Protein AF-0000000066745580 (afdb_homodimer)

pLDDT: mean 72.62, std 20.12, range [21.34, 96.5]

Sequence (222 aa):
MVVVGGQEPGGVRAPRARLFIASTRSSVSTTSFIEGQLRGSPARQPSVKRKKQKLSEIHSDVEEAESLLREYKSDLNNVKSELKRISAPNARQATREELLESGMADTLAVSMVVVGGQEPGGVRAPRARLFIASTRSSVSTTSFIEGQLRGSPARQPSVKRKKQKLSEIHSDVEEAESLLREYKSDLNNVKSELKRISAPNARQATREELLESGMADTLAVS

Secondary structure (DSSP, 8-state):
--------THHHHHHH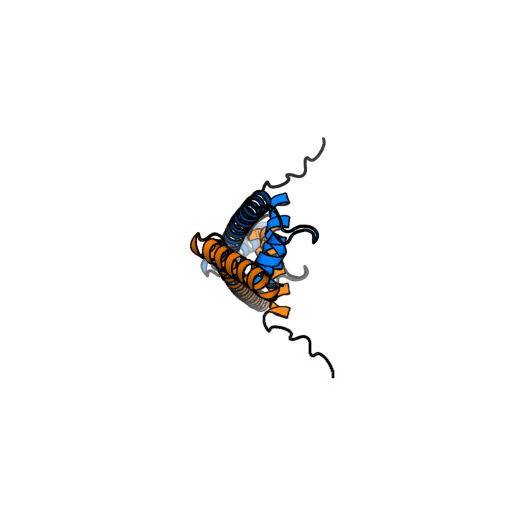HHHHHHHHHHSS-HHHHHHHHHH-SSSS---HHHHHHHHHHHHHHHHHHHHHHHHHHHHHHHHHHHHHHHHSHHHHHHHHHHHHHHHHHHHHHH-/--------THHHHHHHHHHHHHHHHHSS-HHHHHHHHHH-SSSS---HHHHHHHHHHHHHHHHHHHHHHHHHHHHHHHHHHHHHHHHSHHHHHHHHHHHHHHHHHHHHH--

Radius of gyration: 26.78 Å; Cα contacts (8 Å, |Δi|>4): 122; chains: 2; bounding box: 55×104×51 Å

Solvent-accessible surface area (backbone atoms only — not comparable to full-atom values): 12545 Å² total; per-residue (Å²): 133,81,81,75,75,76,70,51,85,63,49,68,56,40,54,55,23,47,49,50,56,53,48,62,68,72,34,96,36,62,67,58,44,52,49,56,62,62,52,58,72,79,81,63,82,69,51,73,68,52,49,54,52,43,51,50,50,52,50,51,46,51,52,45,29,51,53,50,52,50,49,52,50,52,52,52,51,48,45,51,52,50,51,52,51,64,67,29,70,63,44,48,46,49,52,48,47,46,49,53,47,53,52,48,48,53,53,55,65,75,97,134,79,80,75,75,76,68,49,86,65,49,68,55,40,53,56,22,48,49,49,55,53,49,63,68,70,33,97,36,59,67,58,43,53,50,56,63,62,52,59,72,80,78,63,82,68,52,73,68,50,48,55,51,43,51,50,49,51,51,51,46,49,52,46,31,50,52,49,51,52,49,52,49,52,51,52,51,49,45,52,53,50,53,51,50,62,66,29,70,63,45,48,46,49,52,48,47,46,46,52,48,50,52,47,47,53,59,58,63,78,105

InterPro domains:
  IPR010989 SNARE [SSF47661] (44-86)

Structure (mmCIF, N/CA/C/O backbone):
data_AF-0000000066745580-model_v1
#
loop_
_entity.id
_entity.type
_entity.pdbx_description
1 polymer 'Uncharacterized protein'
#
loop_
_atom_site.group_PDB
_atom_site.id
_atom_site.type_symbol
_atom_site.label_atom_id
_atom_site.label_alt_id
_atom_site.label_comp_id
_atom_site.label_asym_id
_atom_site.label_entity_id
_atom_site.label_seq_id
_atom_site.pdbx_PDB_ins_code
_atom_site.Cartn_x
_atom_site.Cartn_y
_atom_site.Cartn_z
_atom_site.occupancy
_atom_site.B_iso_or_equiv
_atom_site.auth_seq_id
_atom_site.auth_comp_id
_atom_site.auth_asym_id
_atom_site.auth_atom_id
_atom_site.pdbx_PDB_model_num
ATOM 1 N N . MET A 1 1 ? 24.75 23.859 -17.141 1 22.12 1 MET A N 1
ATOM 2 C CA . MET A 1 1 ? 24.672 23.172 -15.852 1 22.12 1 MET A CA 1
ATOM 3 C C . MET A 1 1 ? 23.516 22.188 -15.836 1 22.12 1 MET A C 1
ATOM 5 O O . MET A 1 1 ? 22.359 22.562 -16.078 1 22.12 1 MET A O 1
ATOM 9 N N . VAL A 1 2 ? 23.594 20.984 -16.234 1 25.53 2 VAL A N 1
ATOM 10 C CA . VAL A 1 2 ? 22.562 20.016 -16.609 1 25.53 2 VAL A CA 1
ATOM 11 C C . VAL A 1 2 ? 21.828 19.547 -15.352 1 25.53 2 VAL A C 1
ATOM 13 O O . VAL A 1 2 ? 22.453 19.094 -14.391 1 25.53 2 VAL A O 1
ATOM 16 N N . VAL A 1 3 ? 20.781 20.062 -14.859 1 29.25 3 VAL A N 1
ATOM 17 C CA . VAL A 1 3 ? 19.984 19.766 -13.68 1 29.25 3 VAL A CA 1
ATOM 18 C C . VAL A 1 3 ? 19.641 18.281 -13.641 1 29.25 3 VAL A C 1
ATOM 20 O O . VAL A 1 3 ? 18.984 17.766 -14.547 1 29.25 3 VAL A O 1
ATOM 23 N N . VAL A 1 4 ? 20.484 17.328 -13.336 1 28.97 4 VAL A N 1
ATOM 24 C CA . VAL A 1 4 ? 20.391 15.883 -13.227 1 28.97 4 VAL A CA 1
ATOM 25 C C . VAL A 1 4 ? 19.203 15.508 -12.344 1 28.97 4 VAL A C 1
ATOM 27 O O . VAL A 1 4 ? 19.172 15.82 -11.148 1 28.97 4 VAL A O 1
ATOM 30 N N . GLY A 1 5 ? 18 15.547 -12.727 1 31.5 5 GLY A N 1
ATOM 31 C CA . GLY A 1 5 ? 16.703 15.312 -12.094 1 31.5 5 GLY A CA 1
ATOM 32 C C . GLY A 1 5 ? 16.656 14.031 -11.281 1 31.5 5 GLY A C 1
ATOM 33 O O . GLY A 1 5 ? 17.094 12.977 -11.75 1 31.5 5 GLY A O 1
ATOM 34 N N . GLY A 1 6 ? 17.156 13.945 -10.055 1 30.78 6 GLY A N 1
ATOM 35 C CA . GLY A 1 6 ? 17.422 12.859 -9.133 1 30.78 6 GLY A CA 1
ATOM 36 C C . GLY A 1 6 ? 16.375 11.766 -9.18 1 30.78 6 GLY A C 1
ATOM 37 O O . GLY A 1 6 ? 15.195 12.023 -8.969 1 30.78 6 GLY A O 1
ATOM 38 N N . GLN A 1 7 ? 16.562 10.938 -10.078 1 32.59 7 GLN A N 1
ATOM 39 C CA . GLN A 1 7 ? 15.781 9.711 -10.18 1 32.59 7 GLN A CA 1
ATOM 40 C C . GLN A 1 7 ? 15.695 8.992 -8.836 1 32.59 7 GLN A C 1
ATOM 42 O O . GLN A 1 7 ? 16.719 8.531 -8.305 1 32.59 7 GLN A O 1
ATOM 47 N N . GLU A 1 8 ? 15.141 9.469 -7.875 1 38.28 8 GLU A N 1
ATOM 48 C CA . GLU A 1 8 ? 15.07 8.766 -6.594 1 38.28 8 GLU A CA 1
ATOM 49 C C . GLU A 1 8 ? 15.039 7.254 -6.789 1 38.28 8 GLU A C 1
ATOM 51 O O . GLU A 1 8 ? 14.383 6.758 -7.707 1 38.28 8 GLU A O 1
ATOM 56 N N . PRO A 1 9 ? 16.047 6.586 -6.441 1 41.62 9 PRO A N 1
ATOM 57 C CA . PRO A 1 9 ? 16.172 5.141 -6.652 1 41.62 9 PRO A CA 1
ATOM 58 C C . PRO A 1 9 ? 14.812 4.438 -6.676 1 41.62 9 PRO A C 1
ATOM 60 O O . PRO A 1 9 ? 14.664 3.393 -7.316 1 41.62 9 PRO A O 1
ATOM 63 N N . GLY A 1 10 ? 13.766 4.832 -5.941 1 42.59 10 GLY A N 1
ATOM 64 C CA . GLY A 1 10 ? 12.352 4.535 -5.844 1 42.59 10 GLY A CA 1
ATOM 65 C C . GLY A 1 10 ? 11.586 4.84 -7.117 1 42.59 10 GLY A C 1
ATOM 66 O O . GLY A 1 10 ? 10.359 4.695 -7.164 1 42.59 10 GLY A O 1
ATOM 67 N N . GLY A 1 11 ? 12.117 5.402 -7.941 1 44.47 11 GLY A N 1
ATOM 68 C CA . GLY A 1 11 ? 11.445 5.977 -9.094 1 44.47 11 GLY A CA 1
ATOM 69 C C . GLY A 1 11 ? 10.953 4.934 -10.078 1 44.47 11 GLY A C 1
ATOM 70 O O . GLY A 1 11 ? 9.797 4.961 -10.5 1 44.47 11 GLY A O 1
ATOM 71 N N . VAL A 1 12 ? 11.93 4.277 -10.562 1 46.25 12 VAL A N 1
ATOM 72 C CA . VAL A 1 12 ? 11.555 3.299 -11.578 1 46.25 12 VAL A CA 1
ATOM 73 C C . VAL A 1 12 ? 10.836 2.119 -10.93 1 46.25 12 VAL A C 1
ATOM 75 O O . VAL A 1 12 ? 9.93 1.535 -11.523 1 46.25 12 VAL A O 1
ATOM 78 N N . ARG A 1 13 ? 11.383 1.705 -9.836 1 57.56 13 ARG A N 1
ATOM 79 C CA . ARG A 1 13 ? 10.828 0.557 -9.117 1 57.56 13 ARG A CA 1
ATOM 80 C C . ARG A 1 13 ? 9.422 0.854 -8.609 1 57.56 13 ARG A C 1
ATOM 82 O O . ARG A 1 13 ? 8.57 -0.038 -8.57 1 57.56 13 ARG A O 1
ATOM 89 N N . ALA A 1 14 ? 9.164 2.191 -8.586 1 66.81 14 ALA A N 1
ATOM 90 C CA . ALA A 1 14 ? 7.898 2.611 -7.996 1 66.81 14 ALA A CA 1
ATOM 91 C C . ALA A 1 14 ? 6.746 2.422 -8.977 1 66.81 14 ALA A C 1
ATOM 93 O O . ALA A 1 14 ? 5.699 1.878 -8.625 1 66.81 14 ALA A O 1
ATOM 94 N N . PRO A 1 15 ? 7.188 2.527 -10.258 1 76.38 15 PRO A N 1
ATOM 95 C CA . PRO A 1 15 ? 6.039 2.357 -11.148 1 76.38 15 PRO A CA 1
ATOM 96 C C . PRO A 1 15 ? 5.652 0.892 -11.336 1 76.38 15 PRO A C 1
ATOM 98 O O . PRO A 1 15 ? 4.461 0.568 -11.398 1 76.38 15 PRO A O 1
ATOM 101 N N . ARG A 1 16 ? 6.754 0.007 -11.352 1 88.06 16 ARG A N 1
ATOM 102 C CA . ARG A 1 16 ? 6.438 -1.406 -11.531 1 88.06 16 ARG A CA 1
ATOM 103 C C . ARG A 1 16 ? 5.742 -1.976 -10.305 1 88.06 16 ARG A C 1
ATOM 105 O O . ARG A 1 16 ? 4.785 -2.744 -10.422 1 88.06 16 ARG A O 1
ATOM 112 N N . ALA A 1 17 ? 6.254 -1.635 -9.195 1 92.25 17 ALA A N 1
ATOM 113 C CA . ALA A 1 17 ? 5.652 -2.105 -7.945 1 92.25 17 ALA A CA 1
ATOM 114 C C . ALA A 1 17 ? 4.223 -1.596 -7.797 1 92.25 17 ALA A C 1
ATOM 116 O O . ALA A 1 17 ? 3.336 -2.336 -7.363 1 92.25 17 ALA A O 1
ATOM 117 N N . ARG A 1 18 ? 4.117 -0.383 -8.211 1 89.88 18 ARG A N 1
ATOM 118 C CA . ARG A 1 18 ? 2.777 0.188 -8.148 1 89.88 18 ARG A CA 1
ATOM 119 C C . ARG A 1 18 ? 1.816 -0.566 -9.062 1 89.88 18 ARG A C 1
ATOM 121 O O . ARG A 1 18 ? 0.679 -0.848 -8.68 1 89.88 18 ARG A O 1
ATOM 128 N N . LEU A 1 19 ? 2.223 -0.782 -10.188 1 88.69 19 LEU A N 1
ATOM 129 C CA . LEU A 1 19 ? 1.403 -1.504 -11.156 1 88.69 19 LEU A CA 1
ATOM 130 C C . LEU A 1 19 ? 1.101 -2.916 -10.664 1 88.69 19 LEU A C 1
ATOM 132 O O . LEU A 1 19 ? -0.008 -3.42 -10.859 1 88.69 19 LEU A O 1
ATOM 136 N N . PHE A 1 20 ? 2.043 -3.514 -10.07 1 91.5 20 PHE A N 1
ATOM 137 C CA . PHE A 1 20 ? 1.86 -4.863 -9.547 1 91.5 20 PHE A CA 1
ATOM 138 C C . PHE A 1 20 ? 0.779 -4.883 -8.469 1 91.5 20 PHE A C 1
ATOM 140 O O . PHE A 1 20 ? -0.128 -5.715 -8.508 1 91.5 20 PHE A O 1
ATOM 147 N N . ILE A 1 21 ? 0.845 -3.955 -7.613 1 92.12 21 ILE A N 1
ATOM 148 C CA . ILE A 1 21 ? -0.126 -3.84 -6.531 1 92.12 21 ILE A CA 1
ATOM 149 C C . ILE A 1 21 ? -1.522 -3.627 -7.113 1 92.12 21 ILE A C 1
ATOM 151 O O . ILE A 1 21 ? -2.477 -4.297 -6.707 1 92.12 21 ILE A O 1
ATOM 155 N N . ALA A 1 22 ? -1.575 -2.742 -8.031 1 86.75 22 ALA A N 1
ATOM 156 C CA . ALA A 1 22 ? -2.863 -2.455 -8.656 1 86.75 22 ALA A CA 1
ATOM 157 C C . ALA A 1 22 ? -3.412 -3.684 -9.375 1 86.75 22 ALA A C 1
ATOM 159 O O . ALA A 1 22 ? -4.621 -3.93 -9.359 1 86.75 22 ALA A O 1
ATOM 160 N N . SER A 1 23 ? -2.557 -4.457 -9.969 1 86.44 23 SER A N 1
ATOM 161 C CA . SER A 1 23 ? -2.969 -5.617 -10.758 1 86.44 23 SER A CA 1
ATOM 162 C C . SER A 1 23 ? -3.51 -6.727 -9.859 1 86.44 23 SER A C 1
ATOM 164 O O . SER A 1 23 ? -4.402 -7.477 -10.258 1 86.44 23 SER A O 1
ATOM 166 N N . THR A 1 24 ? -2.916 -6.875 -8.68 1 86.69 24 THR A N 1
ATOM 167 C CA . THR A 1 24 ? -3.408 -7.895 -7.758 1 86.69 24 THR A CA 1
ATOM 168 C C . THR A 1 24 ? -4.863 -7.629 -7.387 1 86.69 24 THR A C 1
ATOM 170 O O . THR A 1 24 ? -5.641 -8.57 -7.184 1 86.69 24 THR A O 1
ATOM 173 N N . ARG A 1 25 ? -5.207 -6.367 -7.359 1 81.06 25 ARG A N 1
ATOM 174 C CA . ARG A 1 25 ? -6.559 -5.988 -6.949 1 81.06 25 ARG A CA 1
ATOM 175 C C . ARG A 1 25 ? -7.535 -6.098 -8.109 1 81.06 25 ARG A C 1
ATOM 177 O O . ARG A 1 25 ? -8.734 -6.301 -7.906 1 81.06 25 ARG A O 1
ATOM 184 N N . SER A 1 26 ? -7.062 -5.902 -9.289 1 79 26 SER A N 1
ATOM 185 C CA . SER A 1 26 ? -7.922 -5.895 -10.469 1 79 26 SER A CA 1
ATOM 186 C C . SER A 1 26 ? -8.219 -7.312 -10.953 1 79 26 SER A C 1
ATOM 188 O O . SER A 1 26 ? -9.062 -7.512 -11.82 1 79 26 SER A O 1
ATOM 190 N N . SER A 1 27 ? -7.605 -8.234 -10.406 1 78.94 27 SER A N 1
ATOM 191 C CA . SER A 1 27 ? -7.785 -9.609 -10.859 1 78.94 27 SER A CA 1
ATOM 192 C C . SER A 1 27 ? -8.977 -10.266 -10.18 1 78.94 27 SER A C 1
ATOM 194 O O . SER A 1 27 ? -9.359 -9.875 -9.07 1 78.94 27 SER A O 1
ATOM 196 N N . VAL A 1 28 ? -9.602 -11.172 -10.922 1 76.88 28 VAL A N 1
ATOM 197 C CA . VAL A 1 28 ? -10.789 -11.859 -10.43 1 76.88 28 VAL A CA 1
ATOM 198 C C . VAL A 1 28 ? -10.445 -12.656 -9.172 1 76.88 28 VAL A C 1
ATOM 200 O O . VAL A 1 28 ? -11.219 -12.688 -8.211 1 76.88 28 VAL A O 1
ATOM 203 N N . SER A 1 29 ? -9.266 -13.266 -9.234 1 83.31 29 SER A N 1
ATOM 204 C CA . SER A 1 29 ? -8.758 -14.008 -8.086 1 83.31 29 SER A CA 1
ATOM 205 C C . SER A 1 29 ? -7.23 -14.023 -8.078 1 83.31 29 SER A C 1
ATOM 207 O O . SER A 1 29 ? -6.594 -13.727 -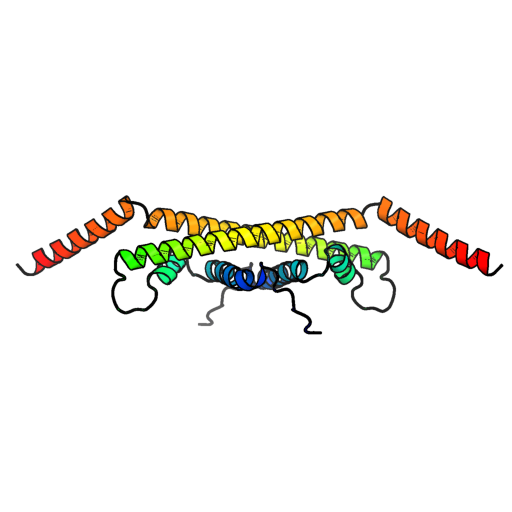9.086 1 83.31 29 SER A O 1
ATOM 209 N N . THR A 1 30 ? -6.738 -14.305 -6.926 1 85.88 30 THR A N 1
ATOM 210 C CA . THR A 1 30 ? -5.289 -14.391 -6.766 1 85.88 30 THR A CA 1
ATOM 211 C C . THR A 1 30 ? -4.719 -15.5 -7.645 1 85.88 30 THR A C 1
ATOM 213 O O . THR A 1 30 ? -3.654 -15.344 -8.242 1 85.88 30 THR A O 1
ATOM 216 N N . THR A 1 31 ? -5.469 -16.578 -7.637 1 81.81 31 THR A N 1
ATOM 217 C CA . THR A 1 31 ? -5.039 -17.703 -8.453 1 81.81 31 THR A CA 1
ATOM 218 C C . THR A 1 31 ? -4.988 -17.312 -9.93 1 81.81 31 THR A C 1
ATOM 220 O O . THR A 1 31 ? -4.008 -17.594 -10.617 1 81.81 31 THR A O 1
ATOM 223 N N . SER A 1 32 ? -6.07 -16.672 -10.43 1 81.31 32 SER A N 1
ATOM 224 C CA . SER A 1 32 ? -6.113 -16.219 -11.812 1 81.31 32 SER A CA 1
ATOM 225 C C . SER A 1 32 ? -4.996 -15.219 -12.102 1 81.31 32 SER A C 1
ATOM 227 O O . SER A 1 32 ? -4.438 -15.203 -13.195 1 81.31 32 SER A O 1
ATOM 229 N N . PHE A 1 33 ? -4.668 -14.438 -11.164 1 85.25 33 PHE A N 1
ATOM 230 C CA . PHE A 1 33 ? -3.609 -13.438 -11.297 1 85.25 33 PHE A CA 1
ATOM 231 C C . PHE A 1 33 ? -2.26 -14.117 -11.508 1 85.25 33 PHE A C 1
ATOM 233 O O . PHE A 1 33 ? -1.533 -13.773 -12.445 1 85.25 33 PHE A O 1
ATOM 240 N N . ILE A 1 34 ? -1.966 -15.172 -10.695 1 86.25 34 ILE A N 1
ATOM 241 C CA . ILE A 1 34 ? -0.669 -15.836 -10.766 1 86.25 34 ILE A CA 1
ATOM 242 C C . ILE A 1 34 ? -0.575 -16.641 -12.055 1 86.25 34 ILE A C 1
ATOM 244 O O . ILE A 1 34 ? 0.464 -16.656 -12.719 1 86.25 34 ILE A O 1
ATOM 248 N N . GLU A 1 35 ? -1.68 -17.297 -12.398 1 81.44 35 GLU A N 1
ATOM 249 C CA . GLU A 1 35 ? -1.708 -18.062 -13.641 1 81.44 35 GLU A CA 1
ATOM 250 C C . GLU A 1 35 ? -1.468 -17.172 -14.852 1 81.44 35 GLU A C 1
ATOM 252 O O . GLU A 1 35 ? -0.791 -17.578 -15.805 1 81.44 35 GLU A O 1
ATOM 257 N N . GLY A 1 36 ? -2.105 -15.953 -14.789 1 81.81 36 GLY A N 1
ATOM 258 C CA . GLY A 1 36 ? -1.887 -14.984 -15.852 1 81.81 36 GLY A CA 1
ATOM 259 C C . GLY A 1 36 ? -0.441 -14.547 -15.969 1 81.81 36 GLY A C 1
ATOM 260 O O . GLY A 1 36 ? 0.063 -14.336 -17.078 1 81.81 36 GLY A O 1
ATOM 261 N N . GLN A 1 37 ? 0.171 -14.438 -14.812 1 82.06 37 GLN A N 1
ATOM 262 C CA . GLN A 1 37 ? 1.574 -14.039 -14.805 1 82.06 37 GLN A CA 1
ATOM 263 C C . GLN A 1 37 ? 2.469 -15.148 -15.344 1 82.06 37 GLN A C 1
ATOM 265 O O . GLN A 1 37 ? 3.471 -14.875 -16.016 1 82.06 37 GLN A O 1
ATOM 270 N N . LEU A 1 38 ? 2.062 -16.422 -15.078 1 80.19 38 LEU A N 1
ATOM 271 C CA . LEU A 1 38 ? 2.867 -17.578 -15.461 1 80.19 38 LEU A CA 1
ATOM 272 C C . LEU A 1 38 ? 2.682 -17.906 -16.938 1 80.19 38 LEU A C 1
ATOM 274 O O . LEU A 1 38 ? 3.602 -18.391 -17.594 1 80.19 38 LEU A O 1
ATOM 278 N N . ARG A 1 39 ? 1.414 -17.953 -17.406 1 72.25 39 ARG A N 1
ATOM 279 C CA . ARG A 1 39 ? 1.116 -18.359 -18.781 1 72.25 39 ARG A CA 1
ATOM 280 C C . ARG A 1 39 ? 1.768 -17.406 -19.781 1 72.25 39 ARG A C 1
ATOM 282 O O . ARG A 1 39 ? 2.098 -17.812 -20.906 1 72.25 39 ARG A O 1
ATOM 289 N N . GLY A 1 40 ? 2.365 -16.422 -19.188 1 55.5 40 GLY A N 1
ATOM 290 C CA . GLY A 1 40 ? 2.957 -15.5 -20.156 1 55.5 40 GLY A CA 1
ATOM 291 C C . GLY A 1 40 ? 2.293 -15.562 -21.516 1 55.5 40 GLY A C 1
ATOM 292 O O . GLY A 1 40 ? 1.075 -15.727 -21.609 1 55.5 40 GLY A O 1
ATOM 293 N N . SER A 1 41 ? 2.943 -15.516 -22.766 1 51.34 41 SER A N 1
ATOM 294 C CA . SER A 1 41 ? 2.512 -15.633 -24.156 1 51.34 41 SER A CA 1
ATOM 295 C C . SER A 1 41 ? 2.041 -17.047 -24.469 1 51.34 41 SER A C 1
ATOM 297 O O . SER A 1 41 ? 2.539 -18.016 -23.891 1 51.34 41 SER A O 1
ATOM 299 N N . PRO A 1 42 ? 0.874 -17.266 -25.141 1 49.56 42 PRO A N 1
ATOM 300 C CA . PRO A 1 42 ? 0.078 -18.453 -25.469 1 49.56 42 PRO A CA 1
ATOM 301 C C . PRO A 1 42 ? 0.94 -19.656 -25.812 1 49.56 42 PRO A C 1
ATOM 303 O O . PRO A 1 42 ? 0.416 -20.766 -26 1 49.56 42 PRO A O 1
ATOM 306 N N . ALA A 1 43 ? 1.945 -19.484 -26.594 1 53 43 ALA A N 1
ATOM 307 C CA . ALA A 1 43 ? 2.055 -20.625 -27.484 1 53 43 ALA A CA 1
ATOM 308 C C . ALA A 1 43 ? 2.25 -21.922 -26.703 1 53 43 ALA A C 1
ATOM 310 O O . ALA A 1 43 ? 1.62 -22.938 -27 1 53 43 ALA A O 1
ATOM 311 N N . ARG A 1 44 ? 3.459 -22.219 -26.328 1 52.72 44 ARG A N 1
ATOM 312 C CA . ARG A 1 44 ? 3.918 -23.531 -25.891 1 52.72 44 ARG A CA 1
ATOM 313 C C . ARG A 1 44 ? 4.078 -23.578 -24.375 1 52.72 44 ARG A C 1
ATOM 315 O O . ARG A 1 44 ? 4.34 -22.547 -23.734 1 52.72 44 ARG A O 1
ATOM 322 N N . GLN A 1 45 ? 3.357 -24.547 -23.75 1 55.75 45 GLN A N 1
ATOM 323 C CA . GLN A 1 45 ? 3.576 -24.828 -22.328 1 55.75 45 GLN A CA 1
ATOM 324 C C . GLN A 1 45 ? 4.992 -24.453 -21.906 1 55.75 45 GLN A C 1
ATOM 326 O O . GLN A 1 45 ? 5.965 -24.859 -22.547 1 55.75 45 GLN A O 1
ATOM 331 N N . PRO A 1 46 ? 5.102 -23.391 -21.109 1 58.88 46 PRO A N 1
ATOM 332 C CA . PRO A 1 46 ? 6.457 -22.984 -20.734 1 58.88 46 PRO A CA 1
ATOM 333 C C . PRO A 1 46 ? 7.305 -24.141 -20.219 1 58.88 46 PRO A C 1
ATOM 335 O O . PRO A 1 46 ? 6.777 -25.062 -19.578 1 58.88 46 PRO A O 1
ATOM 338 N N . SER A 1 47 ? 8.43 -24.391 -20.797 1 67.12 47 SER A N 1
ATOM 339 C CA . SER A 1 47 ? 9.406 -25.328 -20.25 1 67.12 47 SER A CA 1
ATOM 340 C C . SER A 1 47 ? 9.562 -25.141 -18.734 1 67.12 47 SER A C 1
ATOM 342 O O . SER A 1 47 ? 9.141 -24.125 -18.188 1 67.12 47 SER A O 1
ATOM 344 N N . VAL A 1 48 ? 9.836 -26.188 -17.984 1 70.94 48 VAL A N 1
ATOM 345 C CA . VAL A 1 48 ? 10.102 -26.188 -16.547 1 70.94 48 VAL A CA 1
ATOM 346 C C . VAL A 1 48 ? 11 -25 -16.188 1 70.94 48 VAL A C 1
ATOM 348 O O . VAL A 1 48 ? 10.789 -24.344 -15.164 1 70.94 48 VAL A O 1
ATOM 351 N N . LYS A 1 49 ? 11.953 -24.766 -17.047 1 76.56 49 LYS A N 1
ATOM 352 C CA . LYS A 1 49 ? 12.906 -23.688 -16.812 1 76.56 49 LYS A CA 1
ATOM 353 C C . LYS A 1 49 ? 12.211 -22.328 -16.859 1 76.56 49 LYS A C 1
ATOM 355 O O . LYS A 1 49 ? 12.469 -21.453 -16.031 1 76.56 49 LYS A O 1
ATOM 360 N N . ARG A 1 50 ? 11.367 -22.219 -17.781 1 79.38 50 ARG A N 1
ATOM 361 C CA . ARG A 1 50 ? 10.68 -20.938 -17.938 1 79.38 50 ARG A CA 1
ATOM 362 C C . ARG A 1 50 ? 9.711 -20.703 -16.781 1 79.38 50 ARG A C 1
ATOM 364 O O . ARG A 1 50 ? 9.5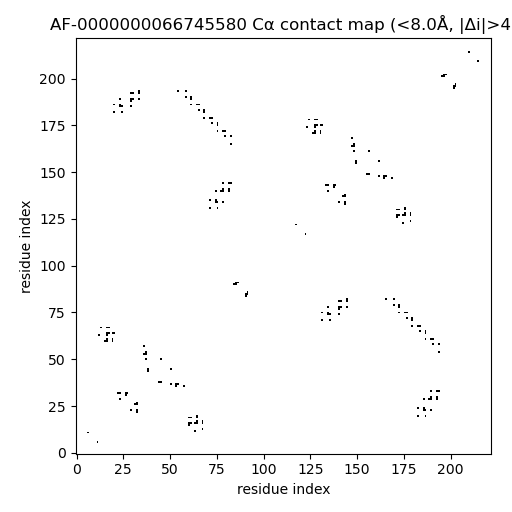7 -19.562 -16.312 1 79.38 50 ARG A O 1
ATOM 371 N N . LYS A 1 51 ? 9.094 -21.75 -16.297 1 79.31 51 LYS A N 1
ATOM 372 C CA . LYS A 1 51 ? 8.188 -21.625 -15.156 1 79.31 51 LYS A CA 1
ATOM 373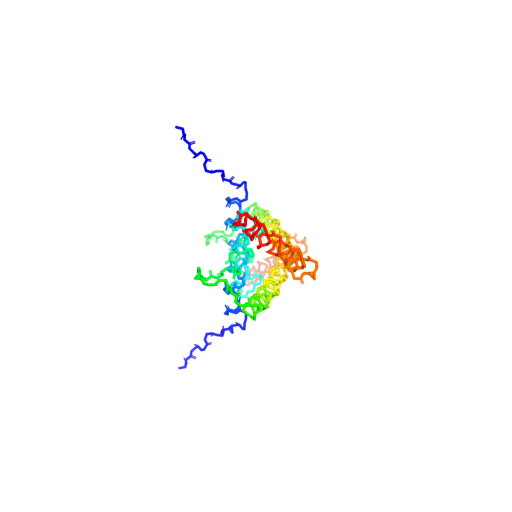 C C . LYS A 1 51 ? 8.93 -21.156 -13.906 1 79.31 51 LYS A C 1
ATOM 375 O O . LYS A 1 51 ? 8.445 -20.297 -13.172 1 79.31 51 LYS A O 1
ATOM 380 N N . LYS A 1 52 ? 10.055 -21.734 -13.727 1 83.12 52 LYS A N 1
ATOM 381 C CA . LYS A 1 52 ? 10.859 -21.375 -12.562 1 83.12 52 LYS A CA 1
ATOM 382 C C . LYS A 1 52 ? 11.297 -19.922 -12.617 1 83.12 52 LYS A C 1
ATOM 384 O O . LYS A 1 52 ? 11.328 -19.234 -11.594 1 83.12 52 LYS A O 1
ATOM 389 N N . GLN A 1 53 ? 11.648 -19.422 -13.789 1 85.31 53 GLN A N 1
ATOM 390 C CA . GLN A 1 53 ? 12.07 -18.031 -13.969 1 85.31 53 GLN A CA 1
ATOM 391 C C . GLN A 1 53 ? 10.922 -17.078 -13.672 1 85.31 53 GLN A C 1
ATOM 393 O O . GLN A 1 53 ? 11.109 -16.047 -13.016 1 85.31 53 GLN A O 1
ATOM 398 N N . LYS A 1 54 ? 9.789 -17.484 -14.148 1 87.69 54 LYS A N 1
ATOM 399 C CA . LYS A 1 54 ? 8.625 -16.625 -13.953 1 87.69 54 LYS A CA 1
ATOM 400 C C . LYS A 1 54 ? 8.227 -16.562 -12.484 1 87.69 54 LYS A C 1
ATOM 402 O O . LYS A 1 54 ? 7.832 -15.508 -11.984 1 87.69 54 LYS A O 1
ATOM 407 N N . LEU A 1 55 ? 8.367 -17.609 -11.836 1 87.94 55 LEU A N 1
ATOM 408 C CA . LEU A 1 55 ? 8.07 -17.656 -10.406 1 87.94 55 LEU A CA 1
ATOM 409 C C . LEU A 1 55 ? 9.016 -16.75 -9.625 1 87.94 55 LEU A C 1
ATOM 411 O O . LEU A 1 55 ? 8.586 -16.047 -8.695 1 87.94 55 LEU A O 1
ATOM 415 N N . SER A 1 56 ? 10.211 -16.75 -10.078 1 89.19 56 SER A N 1
ATOM 416 C CA . SER A 1 56 ? 11.195 -15.883 -9.438 1 89.19 56 SER A CA 1
ATOM 417 C C . SER A 1 56 ? 10.883 -14.406 -9.672 1 89.19 56 SER A C 1
ATOM 419 O O . SER A 1 56 ? 11.062 -13.578 -8.781 1 89.19 56 SER A O 1
ATOM 421 N N . GLU A 1 57 ? 10.453 -14.148 -10.844 1 91.56 57 GLU A N 1
ATOM 422 C CA . GLU A 1 57 ? 10.094 -12.773 -11.18 1 91.56 57 GLU A CA 1
ATOM 423 C C . GLU A 1 57 ? 8.914 -12.297 -10.344 1 91.56 57 GLU A C 1
ATOM 425 O O . GLU A 1 57 ? 8.906 -11.164 -9.859 1 91.56 57 GLU A O 1
ATOM 430 N N . ILE A 1 58 ? 7.98 -13.141 -10.188 1 92.81 58 ILE A N 1
ATOM 431 C CA . ILE A 1 58 ? 6.805 -12.773 -9.398 1 92.81 58 ILE A CA 1
ATOM 432 C C . ILE A 1 58 ? 7.203 -12.562 -7.941 1 92.81 58 ILE A C 1
ATOM 434 O O . ILE A 1 58 ? 6.727 -11.633 -7.289 1 92.81 58 ILE A O 1
ATOM 438 N N . HIS A 1 59 ? 8.141 -13.406 -7.508 1 92.44 59 HIS A N 1
ATOM 439 C CA . HIS A 1 59 ? 8.641 -13.25 -6.148 1 92.44 59 HIS A CA 1
ATOM 440 C C . HIS A 1 59 ? 9.32 -11.898 -5.969 1 92.44 59 HIS A C 1
ATOM 442 O O . HIS A 1 59 ? 9.102 -11.219 -4.961 1 92.44 59 HIS A O 1
ATOM 448 N N . SER A 1 60 ? 10.078 -11.555 -6.891 1 93.38 60 SER A N 1
ATOM 449 C CA . SER A 1 60 ? 10.758 -10.266 -6.836 1 93.38 60 SER A CA 1
ATOM 450 C C . SER A 1 60 ? 9.766 -9.117 -6.844 1 93.38 60 SER A C 1
ATOM 452 O O . SER A 1 60 ? 9.945 -8.125 -6.133 1 93.38 60 SER A O 1
ATOM 454 N N . ASP A 1 61 ? 8.727 -9.289 -7.672 1 92.44 61 ASP A N 1
ATOM 455 C CA . ASP A 1 61 ? 7.691 -8.258 -7.75 1 92.44 61 ASP A CA 1
ATOM 456 C C . ASP A 1 61 ? 6.961 -8.117 -6.418 1 92.44 61 ASP A C 1
ATOM 458 O O . ASP A 1 61 ? 6.641 -7 -6 1 92.44 61 ASP A O 1
ATOM 462 N N . VAL A 1 62 ? 6.715 -9.18 -5.793 1 94.62 62 VAL A N 1
ATOM 463 C CA . VAL A 1 62 ? 6.047 -9.164 -4.496 1 94.62 62 VAL A CA 1
ATOM 464 C C . VAL A 1 62 ? 6.922 -8.445 -3.475 1 94.62 62 VAL A C 1
ATOM 466 O O . VAL A 1 62 ? 6.438 -7.613 -2.703 1 94.62 62 VAL A O 1
ATOM 469 N N . GLU A 1 63 ? 8.219 -8.719 -3.52 1 94.75 63 GLU A N 1
ATOM 470 C CA . GLU A 1 63 ? 9.141 -8.094 -2.574 1 94.75 63 GLU A CA 1
ATOM 471 C C . GLU A 1 63 ? 9.203 -6.586 -2.783 1 94.75 63 GLU A C 1
ATOM 473 O O . GLU A 1 63 ? 9.227 -5.82 -1.816 1 94.75 63 GLU A O 1
ATOM 478 N N . GLU A 1 64 ? 9.219 -6.242 -4.004 1 94.75 64 GLU A N 1
ATOM 479 C CA . GLU A 1 64 ? 9.242 -4.816 -4.312 1 94.75 64 GLU A CA 1
ATOM 480 C C . GLU A 1 64 ? 7.949 -4.133 -3.891 1 94.75 64 GLU A C 1
ATOM 482 O O . GLU A 1 64 ? 7.969 -3.014 -3.373 1 94.75 64 GLU A O 1
ATOM 487 N N . ALA A 1 65 ? 6.852 -4.773 -4.133 1 95 65 ALA A N 1
ATOM 488 C CA . ALA A 1 65 ? 5.551 -4.242 -3.734 1 95 65 ALA A CA 1
ATOM 489 C C . ALA A 1 65 ? 5.465 -4.07 -2.221 1 95 65 ALA A C 1
ATOM 491 O O . ALA A 1 65 ? 4.98 -3.047 -1.73 1 95 65 ALA A O 1
ATOM 492 N N . GLU A 1 66 ? 5.984 -5.047 -1.534 1 95.44 66 GLU A N 1
ATOM 493 C CA . GLU A 1 66 ? 5.973 -4.98 -0.076 1 95.44 66 GLU A CA 1
ATOM 494 C C . GLU A 1 66 ? 6.844 -3.832 0.428 1 95.44 66 GLU A C 1
ATOM 496 O O . GLU A 1 66 ? 6.48 -3.146 1.387 1 95.44 66 GLU A O 1
ATOM 501 N N . SER A 1 67 ? 7.98 -3.686 -0.173 1 95.31 67 SER A N 1
ATOM 502 C CA . SER A 1 67 ? 8.859 -2.576 0.179 1 95.31 67 SER A CA 1
ATOM 503 C C . SER A 1 67 ? 8.164 -1.234 -0.031 1 95.31 67 SER A C 1
ATOM 505 O O . SER A 1 67 ? 8.266 -0.341 0.813 1 95.31 67 SER A O 1
ATOM 507 N N . LEU A 1 68 ? 7.43 -1.095 -1.118 1 93.06 68 LEU A N 1
ATOM 508 C CA . LEU A 1 68 ? 6.711 0.138 -1.417 1 93.06 68 LEU A CA 1
ATOM 509 C C . LEU A 1 68 ? 5.609 0.386 -0.392 1 93.06 68 LEU A C 1
ATOM 511 O O . LEU A 1 68 ? 5.418 1.517 0.062 1 93.06 68 LEU A O 1
ATOM 515 N N . LEU A 1 69 ? 4.914 -0.663 -0.043 1 95.06 69 LEU A N 1
ATOM 516 C CA . LEU A 1 69 ? 3.857 -0.526 0.954 1 95.06 69 LEU A CA 1
ATOM 517 C C . LEU A 1 69 ? 4.43 -0.062 2.289 1 95.06 69 LEU A C 1
ATOM 519 O O . LEU A 1 69 ? 3.797 0.726 2.998 1 95.06 69 LEU A O 1
ATOM 523 N N . ARG A 1 70 ? 5.621 -0.51 2.654 1 96.5 70 ARG A N 1
ATOM 524 C CA . ARG A 1 70 ? 6.273 -0.073 3.885 1 96.5 70 ARG A CA 1
ATOM 525 C C . ARG A 1 70 ? 6.617 1.412 3.824 1 96.5 70 ARG A C 1
ATOM 527 O O . ARG A 1 70 ? 6.488 2.123 4.824 1 96.5 70 ARG A O 1
ATOM 534 N N . GLU A 1 71 ? 7.035 1.807 2.695 1 93.5 71 GLU A N 1
ATOM 535 C CA . GLU A 1 71 ? 7.312 3.23 2.525 1 93.5 71 GLU A CA 1
ATOM 536 C C . GLU A 1 71 ? 6.043 4.062 2.674 1 93.5 71 GLU A C 1
ATOM 538 O O . GLU A 1 71 ? 6.047 5.102 3.338 1 93.5 71 GLU A O 1
ATOM 543 N N . TYR A 1 72 ? 4.977 3.588 2.039 1 93.06 72 TYR A N 1
ATOM 544 C CA . TYR A 1 72 ? 3.705 4.293 2.156 1 93.06 72 TYR A CA 1
ATOM 545 C C . TYR A 1 72 ? 3.25 4.359 3.609 1 93.06 72 TYR A C 1
ATOM 547 O O . TYR A 1 72 ? 2.768 5.395 4.07 1 93.06 72 TYR A O 1
ATOM 555 N N . LYS A 1 73 ? 3.422 3.283 4.289 1 95.5 73 LYS A N 1
ATOM 556 C CA . LYS A 1 73 ? 3.037 3.246 5.695 1 95.5 73 LYS A CA 1
ATOM 557 C C . LYS A 1 73 ? 3.863 4.23 6.52 1 95.5 73 LYS A C 1
ATOM 559 O O . LYS A 1 73 ? 3.332 4.918 7.395 1 95.5 73 LYS A O 1
ATOM 564 N N . SER A 1 74 ? 5.137 4.273 6.273 1 94.75 74 SER A N 1
ATOM 565 C CA . SER A 1 74 ? 6.016 5.219 6.953 1 94.75 74 SER A CA 1
ATOM 566 C C . SER A 1 74 ? 5.582 6.656 6.699 1 94.75 74 SER A C 1
ATOM 568 O O . SER A 1 74 ? 5.559 7.477 7.621 1 94.75 74 SER A O 1
ATOM 570 N N . ASP A 1 75 ? 5.297 6.906 5.434 1 92.19 75 ASP A N 1
ATOM 571 C CA . ASP A 1 75 ? 4.84 8.242 5.066 1 92.19 75 ASP A CA 1
ATOM 572 C C . ASP A 1 75 ? 3.555 8.602 5.809 1 92.19 75 ASP A C 1
ATOM 574 O O . ASP A 1 75 ? 3.422 9.711 6.328 1 92.19 75 ASP A O 1
ATOM 578 N N . LEU A 1 76 ? 2.604 7.715 5.871 1 94.44 76 LEU A N 1
ATOM 579 C CA . LEU A 1 76 ? 1.334 7.977 6.539 1 94.44 76 LEU A CA 1
ATOM 580 C C . LEU A 1 76 ? 1.538 8.18 8.039 1 94.44 76 LEU A C 1
ATOM 582 O O . LEU A 1 76 ? 0.878 9.023 8.648 1 94.44 76 LEU A O 1
ATOM 586 N N . ASN A 1 77 ? 2.463 7.379 8.57 1 94.19 77 ASN A N 1
ATOM 587 C CA . ASN A 1 77 ? 2.791 7.562 9.977 1 94.19 77 ASN A CA 1
ATOM 588 C C . ASN A 1 77 ? 3.375 8.945 10.242 1 94.19 77 ASN A C 1
ATOM 590 O O . ASN A 1 77 ? 3.088 9.562 11.273 1 94.19 77 ASN A O 1
ATOM 594 N N . ASN A 1 78 ? 4.203 9.391 9.328 1 93.06 78 ASN A N 1
ATOM 595 C CA . ASN A 1 78 ? 4.742 10.742 9.43 1 93.06 78 ASN A CA 1
ATOM 596 C C . ASN A 1 78 ? 3.635 11.789 9.375 1 93.06 78 ASN A C 1
ATOM 598 O O . ASN A 1 78 ? 3.668 12.773 10.117 1 93.06 78 ASN A O 1
ATOM 602 N N . VAL A 1 79 ? 2.65 11.641 8.531 1 92.31 79 VAL A N 1
ATOM 603 C CA . VAL A 1 79 ? 1.523 12.562 8.422 1 92.31 79 VAL A CA 1
ATOM 604 C C . VAL A 1 79 ? 0.743 12.586 9.734 1 92.31 79 VAL A C 1
ATOM 606 O O . VAL A 1 79 ? 0.394 13.648 10.242 1 92.31 79 VAL A O 1
ATOM 609 N N . LYS A 1 80 ? 0.525 11.438 10.25 1 93.25 80 LYS A N 1
ATOM 610 C CA . LYS A 1 80 ? -0.203 11.328 11.516 1 93.25 80 LYS A CA 1
ATOM 611 C C . LYS A 1 80 ? 0.529 12.062 12.633 1 93.25 80 LYS A C 1
ATOM 613 O O . LYS A 1 80 ? -0.089 12.781 13.422 1 93.25 80 LYS A O 1
ATOM 618 N N . SER A 1 81 ? 1.791 11.883 12.711 1 92.44 81 SER A N 1
ATOM 619 C CA . SER A 1 81 ? 2.598 12.539 13.734 1 92.44 81 SER A CA 1
ATOM 620 C C . SER A 1 81 ? 2.537 14.055 13.586 1 92.44 81 SER A C 1
ATOM 622 O O . SER A 1 81 ? 2.443 14.773 14.586 1 92.44 81 SER A O 1
ATOM 624 N N . GLU A 1 82 ? 2.58 14.469 12.375 1 89.25 82 GLU A N 1
ATOM 625 C CA . GLU A 1 82 ? 2.523 15.906 12.125 1 89.25 82 GLU A CA 1
ATOM 626 C C . GLU A 1 82 ? 1.157 16.484 12.492 1 89.25 82 GLU A C 1
ATOM 628 O O . GLU A 1 82 ? 1.064 17.594 13.016 1 89.25 82 GLU A O 1
ATOM 633 N N . LEU A 1 83 ? 0.135 15.781 12.195 1 89 83 LEU A N 1
ATOM 634 C CA . LEU A 1 83 ? -1.206 16.203 12.578 1 89 83 LEU A CA 1
ATOM 635 C C . LEU A 1 83 ? -1.317 16.344 14.094 1 89 83 LEU A C 1
ATOM 637 O O . LEU A 1 83 ? -1.935 17.297 14.586 1 89 83 LEU A O 1
ATOM 641 N N . LYS A 1 84 ? -0.743 15.461 14.797 1 88.75 84 LYS A N 1
ATOM 642 C CA . LYS A 1 84 ? -0.743 15.523 16.25 1 88.75 84 LYS A CA 1
ATOM 643 C C . LYS A 1 84 ? 0.033 16.734 16.75 1 88.75 84 LYS A C 1
ATOM 645 O O . LYS A 1 84 ? -0.387 17.406 17.703 1 88.75 84 LYS A O 1
ATOM 650 N N . ARG A 1 85 ? 1.094 17.062 16.109 1 87.94 85 ARG A N 1
ATOM 651 C CA . ARG A 1 85 ? 1.931 18.188 16.484 1 87.94 85 ARG A CA 1
ATOM 652 C C . ARG A 1 85 ? 1.199 19.516 16.266 1 87.94 85 ARG A C 1
ATOM 654 O O . ARG A 1 85 ? 1.21 20.391 17.141 1 87.94 85 ARG A O 1
ATOM 661 N N . ILE A 1 86 ? 0.46 19.641 15.219 1 82.69 86 ILE A N 1
ATOM 662 C CA . ILE A 1 86 ? -0.19 20.906 14.875 1 82.69 86 ILE A CA 1
ATOM 663 C C . ILE A 1 86 ? -1.463 21.062 15.703 1 82.69 86 ILE A C 1
ATOM 665 O O . ILE A 1 86 ? -1.916 22.188 15.93 1 82.69 86 ILE A O 1
ATOM 669 N N . SER A 1 87 ? -2.035 20 16.031 1 79.31 87 SER A N 1
ATOM 670 C CA . SER A 1 87 ? -3.277 20.062 16.797 1 79.31 87 SER A CA 1
ATOM 671 C C . SER A 1 87 ? -3 20.172 18.297 1 79.31 87 SER A C 1
ATOM 673 O O . SER A 1 87 ? -3.924 20.328 19.094 1 79.31 87 SER A O 1
ATOM 675 N N . ALA A 1 88 ? -1.834 20.031 18.625 1 78.94 88 ALA A N 1
ATOM 676 C CA . ALA A 1 88 ? -1.48 20.047 20.047 1 78.94 88 ALA A CA 1
ATOM 677 C C . ALA A 1 88 ? -1.66 21.438 20.641 1 78.94 88 ALA A C 1
ATOM 679 O O . ALA A 1 88 ? -1.508 22.438 19.953 1 78.94 88 ALA A O 1
ATOM 680 N N . PRO A 1 89 ? -2.246 21.438 21.859 1 69.12 89 PRO A N 1
ATOM 681 C CA . PRO A 1 89 ? -2.457 22.703 22.547 1 69.12 89 PRO A CA 1
ATOM 682 C C . PRO A 1 89 ? -1.215 23.594 22.547 1 69.12 89 PRO A C 1
ATOM 684 O O . PRO A 1 89 ? -1.328 24.812 22.406 1 69.12 89 PRO A O 1
ATOM 687 N N . ASN A 1 90 ? -0.137 23.016 22.703 1 59.34 90 ASN A N 1
ATOM 688 C CA . ASN A 1 90 ? 1.093 23.797 22.75 1 59.34 90 ASN A CA 1
ATOM 689 C C . ASN A 1 90 ? 1.421 24.406 21.406 1 59.34 90 ASN A C 1
ATOM 691 O O . ASN A 1 90 ? 2.004 25.5 21.328 1 59.34 90 ASN A O 1
ATOM 695 N N . ALA A 1 91 ? 1.178 23.75 20.344 1 57.09 91 ALA A N 1
ATOM 696 C CA . ALA A 1 91 ? 1.382 24.344 19.016 1 57.09 91 ALA A CA 1
ATOM 697 C C . ALA A 1 91 ? 0.493 25.562 18.812 1 57.09 91 ALA A C 1
ATOM 699 O O . ALA A 1 91 ? 0.91 26.547 18.203 1 57.09 91 ALA A O 1
ATOM 700 N N . ARG A 1 92 ? -0.603 25.531 19.312 1 58.84 92 ARG A N 1
ATOM 701 C CA . ARG A 1 92 ? -1.546 26.641 19.328 1 58.84 92 ARG A CA 1
ATOM 702 C C . ARG A 1 92 ? -1.026 27.797 20.188 1 58.84 92 ARG A C 1
ATOM 704 O O . ARG A 1 92 ? -1.158 28.969 19.812 1 58.84 92 ARG A O 1
ATOM 711 N N . GLN A 1 93 ? -0.551 27.328 21.219 1 58.25 93 GLN A N 1
ATOM 712 C CA . GLN A 1 93 ? -0.045 28.359 22.109 1 58.25 93 GLN A CA 1
ATOM 713 C C . GLN A 1 93 ? 1.171 29.062 21.516 1 58.25 93 GLN A C 1
ATOM 715 O O . GLN A 1 93 ? 1.313 30.281 21.625 1 58.25 93 GLN A O 1
ATOM 720 N N . ALA A 1 94 ? 1.933 28.266 20.875 1 55.88 94 ALA A N 1
ATOM 721 C CA . ALA A 1 94 ? 3.135 28.859 20.297 1 55.88 94 ALA A CA 1
ATOM 722 C C . ALA A 1 94 ? 2.779 29.828 19.172 1 55.88 94 ALA A C 1
ATOM 724 O O . ALA A 1 94 ? 3.389 30.891 19.062 1 55.88 94 ALA A O 1
ATOM 725 N N . THR A 1 95 ? 1.893 29.391 18.375 1 57.59 95 THR A N 1
ATOM 726 C CA . THR A 1 95 ? 1.474 30.281 17.312 1 57.59 95 THR A CA 1
ATOM 727 C C . THR A 1 95 ? 0.782 31.516 17.875 1 57.59 95 THR A C 1
ATOM 729 O O . THR A 1 95 ? 0.96 32.625 17.375 1 57.59 95 THR A O 1
ATOM 732 N N . ARG A 1 96 ? 0.002 31.312 18.922 1 59.06 96 ARG A N 1
ATOM 733 C CA . ARG A 1 96 ? -0.635 32.438 19.609 1 59.06 96 ARG A CA 1
ATOM 734 C C . ARG A 1 96 ? 0.406 33.375 20.219 1 59.06 96 ARG A C 1
ATOM 736 O O . ARG A 1 96 ? 0.267 34.594 20.156 1 59.06 96 ARG A O 1
ATOM 743 N N . GLU A 1 97 ? 1.322 32.812 20.766 1 57.44 97 GLU A N 1
ATOM 744 C CA . GLU A 1 97 ? 2.375 33.625 21.375 1 57.44 97 GLU A CA 1
ATOM 745 C C . GLU A 1 97 ? 3.215 34.312 20.312 1 57.44 97 GLU A C 1
ATOM 747 O O . GLU A 1 97 ? 3.6 35.469 20.484 1 57.44 97 GLU A O 1
ATOM 752 N N . GLU A 1 98 ? 3.383 33.656 19.25 1 57.16 98 GLU A N 1
ATOM 753 C CA . GLU A 1 98 ? 4.125 34.281 18.156 1 57.16 98 GLU A CA 1
ATOM 754 C C . GLU A 1 98 ? 3.33 35.438 17.547 1 57.16 98 GLU A C 1
ATOM 756 O O . GLU A 1 98 ? 3.898 36.469 17.203 1 57.16 98 GLU A O 1
ATOM 761 N N . LEU A 1 99 ? 2.143 35.312 17.438 1 56.62 99 LEU A N 1
ATOM 762 C CA . LEU A 1 99 ? 1.276 36.375 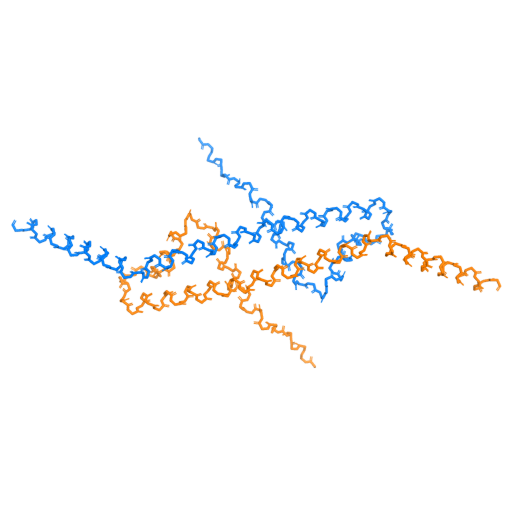16.969 1 56.62 99 LEU A CA 1
ATOM 763 C C . LEU A 1 99 ? 1.196 37.531 17.984 1 56.62 99 LEU A C 1
ATOM 765 O O . LEU A 1 99 ? 1.188 38.688 17.609 1 56.62 99 LEU A O 1
ATOM 769 N N . LEU A 1 100 ? 1.024 37.125 19.25 1 59.91 100 LEU A N 1
ATOM 770 C CA . LEU A 1 100 ? 1.041 38.156 20.297 1 59.91 100 LEU A CA 1
ATOM 771 C C . LEU A 1 100 ? 2.395 38.844 20.359 1 59.91 100 LEU A C 1
ATOM 773 O O . LEU A 1 100 ? 2.461 40.062 20.562 1 59.91 100 LEU A O 1
ATOM 777 N N . GLU A 1 101 ? 3.373 38.062 20.016 1 60.03 101 GLU A N 1
ATOM 778 C CA . GLU A 1 101 ? 4.707 38.656 20.047 1 60.03 101 GLU A CA 1
ATOM 779 C C . GLU A 1 101 ? 4.961 39.5 18.828 1 60.03 101 GLU A C 1
ATOM 781 O O . GLU A 1 101 ? 5.586 40.562 18.922 1 60.03 101 GLU A O 1
ATOM 786 N N . SER A 1 102 ? 4.535 39.094 17.719 1 55.81 102 SER A N 1
ATOM 787 C CA . SER A 1 102 ? 4.691 39.875 16.484 1 55.81 102 SER A CA 1
ATOM 788 C C . SER A 1 102 ? 3.809 41.125 16.484 1 55.81 102 SER A C 1
ATOM 790 O O . SER A 1 102 ? 4.199 42.156 15.977 1 55.81 102 SER A O 1
ATOM 792 N N . GLY A 1 103 ? 2.568 40.875 17.016 1 55.91 103 GLY A N 1
ATOM 793 C CA . GLY A 1 103 ? 1.688 42.031 17.172 1 55.91 103 GLY A CA 1
ATOM 794 C C . GLY A 1 103 ? 2.221 43.062 18.156 1 55.91 103 GLY A C 1
ATOM 795 O O . GLY A 1 103 ? 2 44.25 17.984 1 55.91 103 GLY A O 1
ATOM 796 N N . MET A 1 104 ? 2.715 42.562 19.188 1 55.5 104 MET A N 1
ATOM 797 C CA . MET A 1 104 ? 3.295 43.469 20.172 1 55.5 104 MET A CA 1
ATOM 798 C C . MET A 1 104 ? 4.52 44.188 19.609 1 55.5 104 MET A C 1
ATOM 800 O O . MET A 1 104 ? 4.801 45.344 19.969 1 55.5 104 MET A O 1
ATOM 804 N N . ALA A 1 105 ? 5.281 43.5 18.828 1 58.06 105 ALA A N 1
ATOM 805 C CA . ALA A 1 105 ? 6.48 44.125 18.25 1 58.06 105 ALA A CA 1
ATOM 806 C C . ALA A 1 105 ? 6.121 45.219 17.266 1 58.06 105 ALA A C 1
ATOM 808 O O . ALA A 1 105 ? 6.824 46.219 17.188 1 58.06 105 ALA A O 1
ATOM 809 N N . ASP A 1 106 ? 5.145 44.938 16.547 1 56.53 106 ASP A N 1
ATOM 810 C CA . ASP A 1 106 ? 4.707 45.969 15.633 1 56.53 106 ASP A CA 1
ATOM 811 C C . ASP A 1 106 ? 4.203 47.188 16.391 1 56.53 106 ASP A C 1
ATOM 813 O O . ASP A 1 106 ? 4.414 48.344 15.977 1 56.53 106 ASP A O 1
ATOM 817 N N . THR A 1 107 ? 3.521 46.938 17.484 1 57.12 107 THR A N 1
ATOM 818 C CA . THR A 1 107 ? 3.014 48.062 18.234 1 57.12 107 THR A CA 1
ATOM 819 C C . THR A 1 107 ? 4.16 48.844 18.891 1 57.12 107 THR A C 1
ATOM 821 O O . THR A 1 107 ? 4.09 50.062 19.031 1 57.12 107 THR A O 1
ATOM 824 N N . LEU A 1 108 ? 5.129 48.094 19.297 1 54 108 LEU A N 1
ATOM 825 C CA . LEU A 1 108 ? 6.227 48.812 19.938 1 54 108 LEU A CA 1
ATOM 826 C C . LEU A 1 108 ? 7.047 49.594 18.922 1 54 108 LEU A C 1
ATOM 828 O O . LEU A 1 108 ? 7.645 50.625 19.25 1 54 108 LEU A O 1
ATOM 832 N N . ALA A 1 109 ? 7.086 49.094 17.703 1 56.44 109 ALA A N 1
ATOM 833 C CA . ALA A 1 109 ? 7.887 49.812 16.719 1 56.44 109 ALA A CA 1
ATOM 834 C C . ALA A 1 109 ? 7.199 51.125 16.297 1 56.44 109 ALA A C 1
ATOM 836 O O . ALA A 1 109 ? 7.859 52.062 15.867 1 56.44 109 ALA A O 1
ATOM 837 N N . VAL A 1 110 ? 5.949 51.125 16.266 1 58.34 110 VAL A N 1
ATOM 838 C CA . VAL A 1 110 ? 5.332 52.344 15.781 1 58.34 110 VAL A CA 1
ATOM 839 C C . VAL A 1 110 ? 5.234 53.375 16.922 1 58.34 110 VAL A C 1
ATOM 841 O O . VAL A 1 110 ? 4.934 54.531 16.688 1 58.34 110 VAL A O 1
ATOM 844 N N . SER A 1 111 ? 5.531 52.938 18.141 1 44.44 111 SER A N 1
ATOM 845 C CA . SER A 1 111 ? 5.465 54.031 19.109 1 44.44 111 SER A CA 1
ATOM 846 C C . SER A 1 111 ? 6.805 54.75 19.219 1 44.44 111 SER A C 1
ATOM 848 O O . SER A 1 111 ? 7.859 54.156 19.031 1 44.44 111 SER A O 1
ATOM 850 N N . MET B 1 1 ? -30.781 -6.109 -19.953 1 21.34 1 MET B N 1
ATOM 851 C CA . MET B 1 1 ? -30.234 -6.574 -18.672 1 21.34 1 MET B CA 1
ATOM 852 C C . MET B 1 1 ? -29.047 -5.715 -18.266 1 21.34 1 MET B C 1
ATOM 854 O O . MET B 1 1 ? -28.062 -5.578 -19 1 21.34 1 MET B O 1
ATOM 858 N N . VAL B 1 2 ? -29.156 -4.652 -17.594 1 25.2 2 VAL B N 1
ATOM 859 C CA . VAL B 1 2 ? -28.219 -3.564 -17.359 1 25.2 2 VAL B CA 1
ATOM 860 C C . VAL B 1 2 ? -27.078 -4.051 -16.469 1 25.2 2 VAL B C 1
ATOM 862 O O . VAL B 1 2 ? -27.312 -4.586 -15.383 1 25.2 2 VAL B O 1
ATOM 865 N N . VAL B 1 3 ? -26 -4.578 -16.859 1 28.3 3 VAL B N 1
ATOM 866 C CA . VAL B 1 3 ? -24.859 -5.109 -16.141 1 28.3 3 VAL B CA 1
ATOM 867 C C . VAL B 1 3 ? -24.406 -4.105 -15.078 1 28.3 3 VAL B C 1
ATOM 869 O O . VAL B 1 3 ? -24.031 -2.979 -15.406 1 28.3 3 VAL B O 1
ATOM 872 N N . VAL B 1 4 ? -25.031 -3.887 -13.992 1 28.61 4 VAL B N 1
ATOM 873 C CA . VAL B 1 4 ? -24.781 -3.008 -12.852 1 28.61 4 VAL B CA 1
ATOM 874 C C . VAL B 1 4 ? -23.344 -3.195 -12.359 1 28.61 4 VAL B C 1
ATOM 876 O O . VAL B 1 4 ? -22.984 -4.281 -11.906 1 28.61 4 VAL B O 1
ATOM 879 N N . GLY B 1 5 ? -22.344 -2.748 -12.984 1 31.12 5 GLY B N 1
ATOM 880 C CA . GLY B 1 5 ? -20.906 -2.797 -12.773 1 31.12 5 GLY B CA 1
ATOM 881 C C . GLY B 1 5 ? -20.5 -2.539 -11.328 1 31.12 5 GLY B C 1
ATOM 882 O O . GLY B 1 5 ? -20.969 -1.578 -10.711 1 31.12 5 GLY B O 1
ATOM 883 N N . GLY B 1 6 ? -20.641 -3.48 -10.414 1 30.44 6 GLY B N 1
ATOM 884 C CA . GLY B 1 6 ? -20.516 -3.48 -8.961 1 30.44 6 GLY B CA 1
ATOM 885 C C . GLY B 1 6 ? -19.422 -2.559 -8.461 1 30.44 6 GLY B C 1
ATOM 886 O O . GLY B 1 6 ? -18.266 -2.674 -8.867 1 30.44 6 GLY B O 1
ATOM 887 N N . GLN B 1 7 ? -19.797 -1.398 -8.328 1 32.91 7 GLN B N 1
ATOM 888 C CA . GLN B 1 7 ? -18.984 -0.375 -7.684 1 32.91 7 GLN B CA 1
ATOM 889 C C . GLN B 1 7 ? -18.391 -0.886 -6.371 1 32.91 7 GLN B C 1
ATOM 891 O O . GLN B 1 7 ? -19.125 -1.147 -5.418 1 32.91 7 GLN B O 1
ATOM 896 N N . GLU B 1 8 ? -17.656 -1.854 -6.305 1 37.88 8 GLU B N 1
ATOM 897 C CA . GLU B 1 8 ? -17.125 -2.342 -5.039 1 37.88 8 GLU B CA 1
ATOM 898 C C . GLU B 1 8 ? -16.938 -1.2 -4.043 1 37.88 8 GLU B C 1
ATOM 900 O O . GLU B 1 8 ? -16.531 -0.097 -4.422 1 37.88 8 GLU B O 1
ATOM 905 N N . PRO B 1 9 ? -17.672 -1.191 -3.023 1 41.34 9 PRO B N 1
ATOM 906 C CA . PRO B 1 9 ? -17.641 -0.114 -2.031 1 41.34 9 PRO B CA 1
ATOM 907 C C . PRO B 1 9 ? -16.281 0.567 -1.947 1 41.34 9 PRO B C 1
ATOM 909 O O . PRO B 1 9 ? -16.188 1.717 -1.512 1 41.34 9 PRO B O 1
ATOM 912 N N . GLY B 1 10 ? -15.109 -0.085 -2.131 1 42.75 10 GLY B N 1
ATOM 913 C CA . GLY B 1 10 ? -13.703 0.251 -2.312 1 42.75 10 GLY B CA 1
ATOM 914 C C . GLY B 1 10 ? -13.445 1.106 -3.539 1 42.75 10 GLY B C 1
ATOM 915 O O . GLY B 1 10 ? -12.305 1.448 -3.836 1 42.75 10 GLY B O 1
ATOM 916 N N . GLY B 1 11 ? -14.281 1.236 -4.305 1 45.25 11 GLY B N 1
ATOM 917 C CA . GLY B 1 11 ? -14.117 1.808 -5.633 1 45.25 11 GLY B CA 1
ATOM 918 C C . GLY B 1 11 ? -13.844 3.299 -5.613 1 45.25 11 GLY B C 1
ATOM 919 O O . GLY B 1 11 ? -12.898 3.768 -6.254 1 45.25 11 GLY B O 1
ATOM 920 N N . VAL B 1 12 ? -14.828 3.934 -5.098 1 45.91 12 VAL B N 1
ATOM 921 C CA . VAL B 1 12 ? -14.695 5.387 -5.105 1 45.91 12 VAL B CA 1
ATOM 922 C C . VAL B 1 12 ? -13.633 5.809 -4.094 1 45.91 12 VAL B C 1
ATOM 924 O O . VAL B 1 12 ? -12.914 6.789 -4.316 1 45.91 12 VAL B O 1
ATOM 927 N N . ARG B 1 13 ? -13.695 5.18 -2.979 1 57.59 13 ARG B N 1
ATOM 928 C CA . ARG B 1 13 ? -12.781 5.52 -1.892 1 57.59 13 ARG B CA 1
ATOM 929 C C . ARG B 1 13 ? -11.344 5.184 -2.26 1 57.59 13 ARG B C 1
ATOM 931 O O . ARG B 1 13 ? -10.406 5.875 -1.846 1 57.59 13 ARG B O 1
ATOM 938 N N . ALA B 1 14 ? -11.289 4.328 -3.314 1 67.69 14 ALA B N 1
ATOM 939 C CA . ALA B 1 14 ? -9.977 3.82 -3.684 1 67.69 14 ALA B CA 1
ATOM 940 C C . ALA B 1 14 ? -9.195 4.852 -4.492 1 67.69 14 ALA B C 1
ATOM 942 O O . ALA B 1 14 ? -8.023 5.109 -4.219 1 67.69 14 ALA B O 1
ATOM 943 N N . PRO B 1 15 ? -10.055 5.672 -5.168 1 77 15 PRO B N 1
ATOM 944 C CA . PRO B 1 15 ? -9.25 6.625 -5.938 1 77 15 PRO B CA 1
ATOM 945 C C . PRO B 1 15 ? -8.727 7.777 -5.086 1 77 15 PRO B C 1
ATOM 947 O O . PRO B 1 15 ? -7.59 8.219 -5.273 1 77 15 PRO B O 1
ATOM 950 N N . ARG B 1 16 ? -9.602 8.188 -4.074 1 88.25 16 ARG B N 1
ATOM 951 C CA . ARG B 1 16 ? -9.148 9.289 -3.232 1 88.25 16 ARG B CA 1
ATOM 952 C C . ARG B 1 16 ? -8.008 8.852 -2.322 1 88.25 16 ARG B C 1
ATOM 954 O O . ARG B 1 16 ? -7.039 9.586 -2.135 1 88.25 16 ARG B O 1
ATOM 961 N N . ALA B 1 17 ? -8.172 7.73 -1.768 1 92.31 17 ALA B N 1
ATOM 962 C CA . ALA B 1 17 ? -7.137 7.195 -0.888 1 92.31 17 ALA B CA 1
ATOM 963 C C . ALA B 1 17 ? -5.832 6.977 -1.648 1 92.31 17 ALA B C 1
ATOM 965 O O . ALA B 1 17 ? -4.75 7.273 -1.137 1 92.31 17 ALA B O 1
ATOM 966 N N . ARG B 1 18 ? -6.051 6.52 -2.836 1 89.94 18 ARG B N 1
ATOM 967 C CA . ARG B 1 18 ? -4.867 6.305 -3.664 1 89.94 18 ARG B CA 1
ATOM 968 C C . ARG B 1 18 ? -4.156 7.625 -3.951 1 89.94 18 ARG B C 1
ATOM 970 O O . ARG B 1 18 ? -2.928 7.695 -3.893 1 89.94 18 ARG B O 1
ATOM 977 N N . LEU B 1 19 ? -4.867 8.547 -4.297 1 88.62 19 LEU B N 1
ATOM 978 C CA . LEU B 1 19 ? -4.309 9.859 -4.594 1 88.62 19 LEU B CA 1
ATOM 979 C C . LEU B 1 19 ? -3.646 10.461 -3.355 1 88.62 19 LEU B C 1
ATOM 981 O O . LEU B 1 19 ? -2.598 11.102 -3.457 1 88.62 19 LEU B O 1
ATOM 985 N N . PHE B 1 20 ? -4.242 10.25 -2.264 1 91.5 20 PHE B N 1
ATOM 986 C CA . PHE B 1 20 ? -3.691 10.766 -1.016 1 91.5 20 PHE B CA 1
ATOM 987 C C . PHE B 1 20 ? -2.33 10.148 -0.726 1 91.5 20 PHE B C 1
ATOM 989 O O . PHE B 1 20 ? -1.369 10.859 -0.427 1 91.5 20 PHE B O 1
ATOM 996 N N . ILE B 1 21 ? -2.264 8.906 -0.891 1 92.19 21 ILE B N 1
ATOM 997 C CA . ILE B 1 21 ? -1.022 8.172 -0.663 1 92.19 21 ILE B CA 1
ATOM 998 C C . ILE B 1 21 ? 0.058 8.688 -1.613 1 92.19 21 ILE B C 1
ATOM 1000 O O . ILE B 1 21 ? 1.183 8.969 -1.191 1 92.19 21 ILE B O 1
ATOM 1004 N N . ALA B 1 22 ? -0.332 8.789 -2.84 1 86.81 22 ALA B N 1
ATOM 1005 C CA . ALA B 1 22 ? 0.62 9.266 -3.84 1 86.81 22 ALA B CA 1
ATOM 1006 C C . ALA B 1 22 ? 1.088 10.68 -3.523 1 86.81 22 ALA B C 1
ATOM 1008 O O . ALA B 1 22 ? 2.256 11.016 -3.73 1 86.81 22 ALA B O 1
ATOM 1009 N N . SER B 1 23 ? 0.223 11.5 -3.006 1 86.44 23 SER B N 1
ATOM 1010 C CA . SER B 1 23 ? 0.531 12.898 -2.736 1 86.44 23 SER B CA 1
ATOM 1011 C C . SER B 1 23 ? 1.502 13.031 -1.568 1 86.44 23 SER B C 1
ATOM 1013 O O . SER B 1 23 ? 2.314 13.961 -1.536 1 86.44 23 SER B O 1
ATOM 1015 N N . THR B 1 24 ? 1.365 12.156 -0.586 1 86.62 24 THR B N 1
ATOM 1016 C CA . THR B 1 24 ? 2.281 12.211 0.547 1 86.62 24 THR B CA 1
ATOM 1017 C C . THR B 1 24 ? 3.721 11.992 0.089 1 86.62 24 THR B C 1
ATOM 1019 O O . THR B 1 24 ? 4.652 12.562 0.659 1 86.62 24 THR B O 1
ATOM 1022 N N . ARG B 1 25 ? 3.852 11.211 -0.96 1 81.12 25 ARG B N 1
ATOM 1023 C CA . ARG B 1 25 ? 5.188 10.875 -1.442 1 81.12 25 ARG B CA 1
ATOM 1024 C C . ARG B 1 25 ? 5.727 11.961 -2.367 1 81.12 25 ARG B C 1
ATOM 1026 O O . ARG B 1 25 ? 6.945 12.125 -2.494 1 81.12 25 ARG B O 1
ATOM 1033 N N . SER B 1 26 ? 4.863 12.641 -3.035 1 79.12 26 SER B N 1
ATOM 1034 C CA . SER B 1 26 ? 5.27 13.648 -4.012 1 79.12 26 SER B CA 1
ATOM 1035 C C . SER B 1 26 ? 5.605 14.969 -3.334 1 79.12 26 SER B C 1
ATOM 1037 O O . SER B 1 26 ? 6.129 15.883 -3.973 1 79.12 26 SER B O 1
ATOM 1039 N N . SER B 1 27 ? 5.367 15.055 -2.117 1 79.44 27 SER B N 1
ATOM 1040 C CA . SER B 1 27 ? 5.602 16.312 -1.418 1 79.44 27 SER B CA 1
ATOM 1041 C C . SER B 1 27 ? 7.039 16.406 -0.92 1 79.44 27 SER B C 1
ATOM 1043 O O . SER B 1 27 ? 7.688 15.391 -0.674 1 79.44 27 SER B O 1
ATOM 1045 N N . VAL B 1 28 ? 7.512 17.641 -0.9 1 76.62 28 VAL B N 1
ATOM 1046 C CA . VAL B 1 28 ? 8.891 17.906 -0.489 1 76.62 28 VAL B CA 1
ATOM 1047 C C . VAL B 1 28 ? 9.094 17.438 0.948 1 76.62 28 VAL B C 1
ATOM 1049 O O . VAL B 1 28 ? 10.141 16.875 1.276 1 76.62 28 VAL B O 1
ATOM 1052 N N . SER B 1 29 ? 8.07 17.672 1.755 1 83.5 29 SER B N 1
ATOM 1053 C CA . SER B 1 29 ? 8.086 17.234 3.145 1 83.5 29 SER B CA 1
ATOM 1054 C C . SER B 1 29 ? 6.676 17 3.662 1 83.5 29 SER B C 1
ATOM 1056 O O . SER B 1 29 ? 5.699 17.453 3.064 1 83.5 29 SER B O 1
ATOM 1058 N N . THR B 1 30 ? 6.633 16.266 4.699 1 85.56 30 THR B N 1
ATOM 1059 C CA . THR B 1 30 ? 5.352 15.977 5.336 1 85.56 30 THR B CA 1
ATOM 1060 C C . THR B 1 30 ? 4.699 17.266 5.836 1 85.56 30 THR B C 1
ATOM 1062 O O . THR B 1 30 ? 3.484 17.438 5.723 1 85.56 30 THR B O 1
ATOM 1065 N N . THR B 1 31 ? 5.594 18.078 6.395 1 81.75 31 THR B N 1
ATOM 1066 C CA . THR B 1 31 ? 5.094 19.359 6.898 1 81.75 31 THR B CA 1
ATOM 1067 C C . THR B 1 31 ? 4.496 20.188 5.77 1 81.75 31 THR B C 1
ATOM 1069 O O . THR B 1 31 ? 3.398 20.734 5.906 1 81.75 31 THR B O 1
ATOM 1072 N N . SER B 1 32 ? 5.234 20.281 4.648 1 81.5 32 SER B N 1
ATOM 1073 C CA . SER B 1 32 ? 4.746 21.031 3.49 1 81.5 32 SER B CA 1
ATOM 1074 C C . SER B 1 32 ? 3.455 20.422 2.949 1 81.5 32 SER B C 1
ATOM 1076 O O . SER B 1 32 ? 2.57 21.141 2.484 1 81.5 32 SER B O 1
ATOM 1078 N N . PHE B 1 33 ? 3.34 19.156 3.018 1 85.19 33 PHE B N 1
ATOM 1079 C CA . PHE B 1 33 ? 2.154 18.453 2.549 1 85.19 33 PHE B CA 1
ATOM 1080 C C . PHE B 1 33 ? 0.932 18.844 3.373 1 85.19 33 PHE B C 1
ATOM 1082 O O . PHE B 1 33 ? -0.106 19.219 2.818 1 85.19 33 PHE B O 1
ATOM 1089 N N . ILE B 1 34 ? 1.087 18.875 4.723 1 86.5 34 ILE B N 1
ATOM 1090 C CA . ILE B 1 34 ? -0.039 19.156 5.605 1 86.5 34 ILE B CA 1
ATOM 1091 C C . ILE B 1 34 ? -0.423 20.641 5.492 1 86.5 34 ILE B C 1
ATOM 1093 O O . ILE B 1 34 ? -1.608 20.969 5.453 1 86.5 34 ILE B O 1
ATOM 1097 N N . GLU B 1 35 ? 0.6 21.484 5.414 1 81.62 35 GLU B N 1
ATOM 1098 C CA . GLU B 1 35 ? 0.339 22.906 5.262 1 81.62 35 GLU B CA 1
ATOM 1099 C C . GLU B 1 35 ? -0.423 23.203 3.971 1 81.62 35 GLU B C 1
ATOM 1101 O O . GLU B 1 35 ? -1.301 24.062 3.939 1 81.62 35 GLU B O 1
ATOM 1106 N N . GLY B 1 36 ? 0.006 22.469 2.883 1 82 36 GLY B N 1
ATOM 1107 C CA . GLY B 1 36 ? -0.696 22.594 1.616 1 82 36 GLY B CA 1
ATOM 1108 C C . GLY B 1 36 ? -2.15 22.172 1.695 1 82 36 GLY B C 1
ATOM 1109 O O . GLY B 1 36 ? -3.016 22.781 1.066 1 82 36 GLY B O 1
ATOM 1110 N N . GLN B 1 37 ? -2.371 21.156 2.496 1 82.5 37 GLN B N 1
ATOM 1111 C CA . GLN B 1 37 ? -3.734 20.672 2.668 1 82.5 37 GLN B CA 1
ATOM 1112 C C . GLN B 1 37 ? -4.574 21.656 3.473 1 82.5 37 GLN B C 1
ATOM 1114 O O . GLN B 1 37 ? -5.77 21.828 3.211 1 82.5 37 GLN B O 1
ATOM 1119 N N . LEU B 1 38 ? -3.912 22.328 4.449 1 80.44 38 LEU B N 1
ATOM 1120 C CA . LEU B 1 38 ? -4.609 23.25 5.348 1 80.44 38 LEU B CA 1
ATOM 1121 C C . LEU B 1 38 ? -4.879 24.578 4.66 1 80.44 38 LEU B C 1
ATOM 1123 O O . LEU B 1 38 ? -5.887 25.234 4.938 1 80.44 38 LEU B O 1
ATOM 1127 N N . ARG B 1 39 ? -3.854 25.141 4.023 1 72.5 39 ARG B N 1
ATOM 1128 C CA . ARG B 1 39 ? -3.967 26.469 3.42 1 72.5 39 ARG B CA 1
ATOM 1129 C C . ARG B 1 39 ? -5.039 26.484 2.338 1 72.5 39 ARG B C 1
ATOM 1131 O O . ARG B 1 39 ? -5.66 27.516 2.088 1 72.5 39 ARG B O 1
ATOM 1138 N N . GLY B 1 40 ? -5.52 25.297 2.121 1 56 40 GLY B N 1
ATOM 1139 C CA . GLY B 1 40 ? -6.508 25.328 1.057 1 56 40 GLY B CA 1
ATOM 1140 C C . GLY B 1 40 ? -6.316 26.469 0.09 1 56 40 GLY B C 1
ATOM 1141 O O . GLY B 1 40 ? -5.188 26.828 -0.251 1 56 40 GLY B O 1
ATOM 1142 N N . SER B 1 41 ? -7.355 27.312 -0.426 1 51.88 41 SER B N 1
ATOM 1143 C CA . SER B 1 41 ? -7.383 28.5 -1.286 1 51.88 41 SER B CA 1
ATOM 1144 C C . SER B 1 41 ? -6.82 29.719 -0.568 1 51.88 41 SER B C 1
ATOM 1146 O O . SER B 1 41 ? -6.953 29.844 0.65 1 51.88 41 SER B O 1
ATOM 1148 N N . PRO B 1 42 ? -5.891 30.484 -1.151 1 50.22 42 PRO B N 1
ATOM 1149 C CA . PRO B 1 42 ? -5.07 31.625 -0.702 1 50.22 42 PRO B CA 1
ATOM 1150 C C . PRO B 1 42 ? -5.82 32.562 0.241 1 50.22 42 PRO B C 1
ATOM 1152 O O . PRO B 1 42 ? -5.238 33.5 0.77 1 50.22 42 PRO B O 1
ATOM 1155 N N . ALA B 1 43 ? -7.043 32.844 -0.053 1 53.34 43 ALA B N 1
ATOM 1156 C CA . ALA B 1 43 ? -7.277 34.219 0.344 1 53.34 43 ALA B CA 1
ATOM 1157 C C . ALA B 1 43 ? -6.992 34.438 1.83 1 53.34 43 ALA B C 1
ATOM 1159 O O . ALA B 1 43 ? -6.281 35.344 2.213 1 53.34 43 ALA B O 1
ATOM 1160 N N . ARG B 1 44 ? -7.977 34.281 2.662 1 53.12 44 ARG B N 1
ATOM 1161 C CA . ARG B 1 44 ? -8.039 34.719 4.047 1 53.12 44 ARG B CA 1
ATOM 1162 C C . ARG B 1 44 ? -7.695 33.594 5.012 1 53.12 44 ARG B C 1
ATOM 1164 O O . ARG B 1 44 ? -7.898 32.438 4.703 1 53.12 44 ARG B O 1
ATOM 1171 N N . GLN B 1 45 ? -6.672 33.844 5.852 1 55.69 45 GLN B N 1
ATOM 1172 C CA . GLN B 1 45 ? -6.383 32.969 6.961 1 55.69 45 GLN B CA 1
ATOM 1173 C C . GLN B 1 45 ? -7.629 32.188 7.391 1 55.69 45 GLN B C 1
ATOM 1175 O O . GLN B 1 45 ? -8.68 32.781 7.633 1 55.69 45 GLN B O 1
ATOM 1180 N N . PRO B 1 46 ? -7.617 30.891 7.121 1 59.03 46 PRO B N 1
ATOM 1181 C CA . PRO B 1 46 ? -8.836 30.156 7.477 1 59.03 46 PRO B CA 1
ATOM 1182 C C . PRO B 1 46 ? -9.266 30.391 8.922 1 59.03 46 PRO B C 1
ATOM 1184 O O . PRO B 1 46 ? -8.422 30.594 9.797 1 59.03 46 PRO B O 1
ATOM 1187 N N . SER B 1 47 ? -10.492 30.812 9.148 1 67.06 47 SER B N 1
ATOM 1188 C CA . SER B 1 47 ? -11.07 30.859 10.484 1 67.06 47 SER B CA 1
ATOM 1189 C C . SER B 1 47 ? -10.75 29.594 11.273 1 67.06 47 SER B C 1
ATOM 1191 O O . SER B 1 47 ? -10.344 28.594 10.695 1 67.06 47 SER B O 1
ATOM 1193 N N . VAL B 1 48 ? -10.594 29.672 12.578 1 70.94 48 VAL B N 1
ATOM 1194 C CA . VAL B 1 48 ? -10.375 28.562 13.5 1 70.94 48 VAL B CA 1
ATOM 1195 C C . VAL B 1 48 ? -11.281 27.391 13.125 1 70.94 48 VAL B C 1
ATOM 1197 O O . VAL B 1 48 ? -10.852 26.234 13.156 1 70.94 48 VAL B O 1
ATOM 1200 N N . LYS B 1 49 ? -12.492 27.734 12.75 1 76.44 49 LYS B N 1
ATOM 1201 C CA . LYS B 1 49 ? -13.461 26.703 12.398 1 76.44 49 LYS B CA 1
ATOM 1202 C C . LYS B 1 49 ? -13.047 25.969 11.125 1 76.44 49 LYS B C 1
ATOM 1204 O O . LYS B 1 49 ? -13.148 24.734 11.055 1 76.44 49 LYS B O 1
ATOM 1209 N N . ARG B 1 50 ? -12.57 26.703 10.227 1 79.62 50 ARG B N 1
ATOM 1210 C CA . ARG B 1 50 ? -12.18 26.094 8.961 1 79.62 50 ARG B CA 1
ATOM 1211 C C . ARG B 1 50 ? -10.945 25.219 9.133 1 79.62 50 ARG B C 1
ATOM 1213 O O . ARG B 1 50 ? -10.836 24.156 8.523 1 79.62 50 ARG B O 1
ATOM 1220 N N . LYS B 1 51 ? -10.055 25.625 9.992 1 79.25 51 LYS B N 1
ATOM 1221 C CA . LYS B 1 51 ? -8.859 24.844 10.258 1 79.25 51 LYS B CA 1
ATOM 1222 C C . LYS B 1 51 ? -9.211 23.5 10.898 1 79.25 51 LYS B C 1
ATOM 1224 O O . LYS B 1 51 ? -8.648 22.469 10.531 1 79.25 51 LYS B O 1
ATOM 1229 N N . LYS B 1 52 ? -10.102 23.578 11.812 1 83.25 52 LYS B N 1
ATOM 1230 C CA . LYS B 1 52 ? -10.523 22.359 12.492 1 83.25 52 LYS B CA 1
ATOM 1231 C C . LYS B 1 52 ? -11.18 21.375 11.516 1 83.25 52 LYS B C 1
ATOM 1233 O O . LYS B 1 52 ? -10.977 20.172 11.609 1 83.25 52 LYS B O 1
ATOM 1238 N N . GLN B 1 53 ? -11.961 21.875 10.578 1 85.5 53 GLN B N 1
ATOM 1239 C CA . GLN B 1 53 ? -12.625 21.031 9.586 1 85.5 53 GLN B CA 1
ATOM 1240 C C . GLN B 1 53 ? -11.609 20.375 8.664 1 85.5 53 GLN B C 1
ATOM 1242 O O . GLN B 1 53 ? -11.734 19.188 8.344 1 85.5 53 GLN B O 1
ATOM 1247 N N . LYS B 1 54 ? -10.641 21.156 8.312 1 87.69 54 LYS B N 1
ATOM 1248 C CA . LYS B 1 54 ? -9.633 20.641 7.398 1 87.69 54 LYS B CA 1
ATOM 1249 C C . LYS B 1 54 ? -8.781 19.562 8.078 1 87.69 54 LYS B C 1
ATOM 1251 O O . LYS B 1 54 ? -8.414 18.562 7.457 1 87.69 54 LYS B O 1
ATOM 1256 N N . LEU B 1 55 ? -8.555 19.734 9.289 1 88 55 LEU B N 1
ATOM 1257 C CA . LEU B 1 55 ? -7.801 18.75 10.047 1 88 55 LEU B CA 1
ATOM 1258 C C . LEU B 1 55 ? -8.562 17.422 10.133 1 88 55 LEU B C 1
ATOM 1260 O O . LEU B 1 55 ? -7.973 16.359 10.016 1 88 55 LEU B O 1
ATOM 1264 N N . SER B 1 56 ? -9.836 17.594 10.273 1 89.25 56 SER B N 1
ATOM 1265 C CA . SER B 1 56 ? -10.672 16.406 10.336 1 89.25 56 SER B CA 1
ATOM 1266 C C . SER B 1 56 ? -10.688 15.672 8.992 1 89.25 56 SER B C 1
ATOM 1268 O O . SER B 1 56 ? -10.688 14.438 8.953 1 89.25 56 SER B O 1
ATOM 1270 N N . GLU B 1 57 ? -10.695 16.438 7.973 1 91.62 57 GLU B N 1
ATOM 1271 C CA . GLU B 1 57 ? -10.68 15.844 6.637 1 91.62 57 GLU B CA 1
ATOM 1272 C C . GLU B 1 57 ? -9.383 15.094 6.379 1 91.62 57 GLU B C 1
ATOM 1274 O O . GLU B 1 57 ? -9.391 13.992 5.816 1 91.62 57 GLU B O 1
ATOM 1279 N N . ILE B 1 58 ? -8.328 15.672 6.785 1 92.88 58 ILE B N 1
ATOM 1280 C CA . ILE B 1 58 ? -7.039 15.031 6.582 1 92.88 58 ILE B CA 1
ATOM 1281 C C . ILE B 1 58 ? -6.961 13.75 7.402 1 92.88 58 ILE B C 1
ATOM 1283 O O . ILE B 1 58 ? -6.441 12.734 6.93 1 92.88 58 ILE B O 1
ATOM 1287 N N . HIS B 1 59 ? -7.559 13.844 8.602 1 92.44 59 HIS B N 1
ATOM 1288 C CA . HIS B 1 59 ? -7.605 12.648 9.445 1 92.44 59 HIS B CA 1
ATOM 1289 C C . HIS B 1 59 ? -8.383 11.531 8.758 1 92.44 59 HIS B C 1
ATOM 1291 O O . HIS B 1 59 ? -7.949 10.375 8.766 1 92.44 59 HIS B O 1
ATOM 1297 N N . SER B 1 60 ? -9.453 11.875 8.219 1 93.5 60 SER B N 1
ATOM 1298 C CA . SER B 1 60 ? -10.273 10.891 7.512 1 93.5 60 SER B CA 1
ATOM 1299 C C . SER B 1 60 ? -9.523 10.297 6.32 1 93.5 60 SER B C 1
ATOM 1301 O O . SER B 1 60 ? -9.609 9.094 6.059 1 93.5 60 SER B O 1
ATOM 1303 N N . ASP B 1 61 ? -8.805 11.195 5.633 1 92.44 61 ASP B N 1
ATOM 1304 C CA . ASP B 1 61 ? -8.023 10.742 4.484 1 92.44 61 ASP B CA 1
ATOM 1305 C C . ASP B 1 61 ? -6.93 9.773 4.906 1 92.44 61 ASP B C 1
ATOM 1307 O O . ASP B 1 61 ? -6.664 8.781 4.215 1 92.44 61 ASP B O 1
ATOM 1311 N N . VAL B 1 62 ? -6.328 10.039 5.977 1 94.56 62 VAL B N 1
ATOM 1312 C CA . VAL B 1 62 ? -5.281 9.164 6.496 1 94.56 62 VAL B CA 1
ATOM 1313 C C . VAL B 1 62 ? -5.871 7.797 6.848 1 94.56 62 VAL B C 1
ATOM 1315 O O . VAL B 1 62 ? -5.289 6.762 6.516 1 94.56 62 VAL B O 1
ATOM 1318 N N . GLU B 1 63 ? -7.047 7.812 7.449 1 94.69 63 GLU B N 1
ATOM 1319 C CA . GLU B 1 63 ? -7.691 6.559 7.836 1 94.69 63 GLU B CA 1
ATOM 1320 C C . GLU B 1 63 ? -8.055 5.723 6.613 1 94.69 63 GLU B C 1
ATOM 1322 O O . GLU B 1 63 ? -7.871 4.504 6.609 1 94.69 63 GLU B O 1
ATOM 1327 N N . GLU B 1 64 ? -8.523 6.402 5.656 1 94.81 64 GLU B N 1
ATOM 1328 C CA . GLU B 1 64 ? -8.875 5.699 4.422 1 94.81 64 GLU B CA 1
ATOM 1329 C C . GLU B 1 64 ? -7.633 5.145 3.732 1 94.81 64 GLU B C 1
ATOM 1331 O O . GLU B 1 64 ? -7.656 4.031 3.207 1 94.81 64 GLU B O 1
ATOM 1336 N N . ALA B 1 65 ? -6.59 5.922 3.707 1 95 65 ALA B N 1
ATOM 1337 C CA . ALA B 1 65 ? -5.328 5.484 3.113 1 95 65 ALA B CA 1
ATOM 1338 C C . ALA B 1 65 ? -4.777 4.258 3.836 1 95 65 ALA B C 1
ATOM 1340 O O . ALA B 1 65 ? -4.324 3.305 3.199 1 95 65 ALA B O 1
ATOM 1341 N N . GLU B 1 66 ? -4.887 4.297 5.137 1 95.44 66 GLU B N 1
ATOM 1342 C CA . GLU B 1 66 ? -4.414 3.166 5.926 1 95.44 66 GLU B CA 1
ATOM 1343 C C . GLU B 1 66 ? -5.234 1.911 5.648 1 95.44 66 GLU B C 1
ATOM 1345 O O . GLU B 1 66 ? -4.688 0.808 5.574 1 95.44 66 GLU B O 1
ATOM 1350 N N . SER B 1 67 ? -6.508 2.092 5.562 1 95.31 67 SER B N 1
ATOM 1351 C CA . SER B 1 67 ? -7.383 0.972 5.227 1 95.31 67 SER B CA 1
ATOM 1352 C C . SER B 1 67 ? -7.016 0.367 3.877 1 95.31 67 SER B C 1
ATOM 1354 O O . SER B 1 67 ? -6.969 -0.856 3.73 1 95.31 67 SER B O 1
ATOM 1356 N N . LEU B 1 68 ? -6.699 1.206 2.9 1 93.06 68 LEU B N 1
ATOM 1357 C CA . LEU B 1 68 ? -6.316 0.74 1.571 1 93.06 68 LEU B CA 1
ATOM 1358 C C . LEU B 1 68 ? -4.992 -0.015 1.62 1 93.06 68 LEU B C 1
ATOM 1360 O O . LEU B 1 68 ? -4.844 -1.057 0.979 1 93.06 68 LEU B O 1
ATOM 1364 N N . LEU B 1 69 ? -4.07 0.519 2.373 1 95.06 69 LEU B N 1
ATOM 1365 C CA . LEU B 1 69 ? -2.779 -0.151 2.504 1 95.06 69 LEU B CA 1
ATOM 1366 C C . LEU B 1 69 ? -2.945 -1.536 3.119 1 95.06 69 LEU B C 1
ATOM 1368 O O . LEU B 1 69 ? -2.248 -2.479 2.736 1 95.06 69 LEU B O 1
ATOM 1372 N N . ARG B 1 70 ? -3.865 -1.705 4.062 1 96.5 70 ARG B N 1
ATOM 1373 C CA . ARG B 1 70 ? -4.141 -3.006 4.664 1 96.5 70 ARG B CA 1
ATOM 1374 C C . ARG B 1 70 ? -4.707 -3.977 3.633 1 96.5 70 ARG B C 1
ATOM 1376 O O . ARG B 1 70 ? -4.371 -5.16 3.637 1 96.5 70 ARG B O 1
ATOM 1383 N N . GLU B 1 71 ? -5.531 -3.453 2.82 1 93.56 71 GLU B N 1
ATOM 1384 C CA . GLU B 1 71 ? -6.062 -4.293 1.751 1 93.56 71 GLU B CA 1
ATOM 1385 C C . GLU B 1 71 ? -4.957 -4.746 0.801 1 93.56 71 GLU B C 1
ATOM 1387 O O . GLU B 1 71 ? -4.906 -5.914 0.412 1 93.56 71 GLU B O 1
ATOM 1392 N N . TYR B 1 72 ? -4.102 -3.801 0.439 1 93.12 72 TYR B N 1
ATOM 1393 C CA . TYR B 1 72 ? -2.984 -4.148 -0.434 1 93.12 72 TYR B CA 1
ATOM 1394 C C . TYR B 1 72 ? -2.098 -5.207 0.213 1 93.12 72 TYR B C 1
ATOM 1396 O O . TYR B 1 72 ? -1.655 -6.148 -0.452 1 93.12 72 TYR B O 1
ATOM 1404 N N . LYS B 1 73 ? -1.864 -5.039 1.459 1 95.5 73 LYS B N 1
ATOM 1405 C CA . LYS B 1 73 ? -1.036 -6.004 2.18 1 95.5 73 LYS B CA 1
ATOM 1406 C C . LYS B 1 73 ? -1.688 -7.383 2.195 1 95.5 73 LYS B C 1
ATOM 1408 O O . LYS B 1 73 ? -1.011 -8.398 2.012 1 95.5 73 LYS B O 1
ATOM 1413 N N . SER B 1 74 ? -2.971 -7.426 2.441 1 94.75 74 SER B N 1
ATOM 1414 C CA . SER B 1 74 ? -3.711 -8.68 2.424 1 94.75 74 SER B CA 1
ATOM 1415 C C . SER B 1 74 ? -3.615 -9.359 1.061 1 94.75 74 SER B C 1
ATOM 1417 O O . SER B 1 74 ? -3.418 -10.578 0.979 1 94.75 74 SER B O 1
ATOM 1419 N N . ASP B 1 75 ? -3.801 -8.539 0.048 1 92.25 75 ASP B N 1
ATOM 1420 C CA . ASP B 1 75 ? -3.703 -9.062 -1.311 1 92.25 75 ASP B CA 1
ATOM 1421 C C . ASP B 1 75 ? -2.318 -9.648 -1.573 1 92.25 75 ASP B C 1
ATOM 1423 O O . ASP B 1 75 ? -2.197 -10.734 -2.145 1 92.25 75 ASP B O 1
ATOM 1427 N N . LEU B 1 76 ? -1.263 -8.969 -1.187 1 94.44 76 LEU B N 1
ATOM 1428 C CA . LEU B 1 76 ? 0.099 -9.438 -1.412 1 94.44 76 LEU B CA 1
ATOM 1429 C C . LEU B 1 76 ? 0.367 -10.719 -0.627 1 94.44 76 LEU B C 1
ATOM 1431 O O . LEU B 1 76 ? 1.055 -11.617 -1.115 1 94.44 76 LEU B O 1
ATOM 1435 N N . ASN B 1 77 ? -0.197 -10.742 0.569 1 94.12 77 ASN B N 1
ATOM 1436 C CA . ASN B 1 77 ? -0.071 -11.961 1.358 1 94.12 77 ASN B CA 1
ATOM 1437 C C . ASN B 1 77 ? -0.738 -13.148 0.666 1 94.12 77 ASN B C 1
ATOM 1439 O O . ASN B 1 77 ? -0.224 -14.266 0.709 1 94.12 77 ASN B O 1
ATOM 1443 N N . ASN B 1 78 ? -1.892 -12.867 0.085 1 93 78 ASN B N 1
ATOM 1444 C CA . ASN B 1 78 ? -2.564 -13.906 -0.686 1 93 78 ASN B CA 1
ATOM 1445 C C . ASN B 1 78 ? -1.711 -14.375 -1.861 1 93 78 ASN B C 1
ATOM 1447 O O . ASN B 1 78 ? -1.652 -15.57 -2.154 1 93 78 ASN B O 1
ATOM 1451 N N . VAL B 1 79 ? -1.047 -13.5 -2.568 1 92.31 79 VAL B N 1
ATOM 1452 C CA . VAL B 1 79 ? -0.172 -13.844 -3.686 1 92.31 79 VAL B CA 1
ATOM 1453 C C . VAL B 1 79 ? 0.982 -14.711 -3.193 1 92.31 79 VAL B C 1
ATOM 1455 O O . VAL B 1 79 ? 1.31 -15.727 -3.809 1 92.31 79 VAL B O 1
ATOM 1458 N N . LYS B 1 80 ? 1.544 -14.312 -2.107 1 93.31 80 LYS B N 1
ATOM 1459 C CA . LYS B 1 80 ? 2.65 -15.07 -1.531 1 93.31 80 LYS B CA 1
ATOM 1460 C C . LYS B 1 80 ? 2.223 -16.484 -1.187 1 93.31 80 LYS B C 1
ATOM 1462 O O . LYS B 1 80 ? 2.945 -17.453 -1.474 1 93.31 80 LYS B O 1
ATOM 1467 N N . SER B 1 81 ? 1.1 -16.641 -0.593 1 92.38 81 SER B N 1
ATOM 1468 C CA . SER B 1 81 ? 0.58 -17.953 -0.229 1 92.38 81 SER B CA 1
ATOM 1469 C C . SER B 1 81 ? 0.356 -18.828 -1.464 1 92.38 81 SER B C 1
ATOM 1471 O O . SER B 1 81 ? 0.663 -20.016 -1.453 1 92.38 81 SER B O 1
ATOM 1473 N N . GLU B 1 82 ? -0.144 -18.188 -2.473 1 89.12 82 GLU B N 1
ATOM 1474 C CA . GLU B 1 82 ? -0.396 -18.922 -3.707 1 89.12 82 GLU B CA 1
ATOM 1475 C C . GLU B 1 82 ? 0.909 -19.359 -4.367 1 89.12 82 GLU B C 1
ATOM 1477 O O . GLU B 1 82 ? 0.998 -20.453 -4.922 1 89.12 82 GLU B O 1
ATOM 1482 N N . LEU B 1 83 ? 1.881 -18.516 -4.363 1 88.94 83 LEU B N 1
ATOM 1483 C CA . LEU B 1 83 ? 3.191 -18.875 -4.895 1 88.94 83 LEU B CA 1
ATOM 1484 C C . LEU B 1 83 ? 3.771 -20.078 -4.164 1 88.94 83 LEU B C 1
ATOM 1486 O O . LEU B 1 83 ? 4.363 -20.969 -4.785 1 88.94 83 LEU B O 1
ATOM 1490 N N . LYS B 1 84 ? 3.598 -20.109 -2.889 1 88.62 84 LYS B N 1
ATOM 1491 C CA . LYS B 1 84 ? 4.066 -21.234 -2.092 1 88.62 84 LYS B CA 1
ATOM 1492 C C . LYS B 1 84 ? 3.32 -22.516 -2.457 1 88.62 84 LYS B C 1
ATOM 1494 O O . LYS B 1 84 ? 3.922 -23.594 -2.547 1 88.62 84 LYS B O 1
ATOM 1499 N N . ARG B 1 85 ? 2.074 -22.422 -2.721 1 87.88 85 ARG B N 1
ATOM 1500 C CA . ARG B 1 85 ? 1.245 -23.578 -3.07 1 87.88 85 ARG B CA 1
ATOM 1501 C C . ARG B 1 85 ? 1.649 -24.141 -4.422 1 87.88 85 ARG B C 1
ATOM 1503 O O . ARG B 1 85 ? 1.792 -25.359 -4.566 1 87.88 85 ARG B O 1
ATOM 1510 N N . ILE B 1 86 ? 1.959 -23.328 -5.375 1 82.62 86 ILE B N 1
ATOM 1511 C CA . ILE B 1 86 ? 2.258 -23.797 -6.73 1 82.62 86 ILE B CA 1
ATOM 1512 C C . ILE B 1 86 ? 3.688 -24.312 -6.789 1 82.62 86 ILE B C 1
ATOM 1514 O O . ILE B 1 86 ? 4.012 -25.156 -7.641 1 82.62 86 ILE B O 1
ATOM 1518 N N . SER B 1 87 ? 4.496 -23.781 -5.984 1 79.5 87 SER B N 1
ATOM 1519 C CA . SER B 1 87 ? 5.898 -24.203 -5.992 1 79.5 87 SER B CA 1
ATOM 1520 C C . SER B 1 87 ? 6.113 -25.422 -5.117 1 79.5 87 SER B C 1
ATOM 1522 O O . SER B 1 87 ? 7.215 -25.984 -5.082 1 79.5 87 SER B O 1
ATOM 1524 N N . ALA B 1 88 ? 5.176 -25.766 -4.434 1 78.88 88 ALA B N 1
ATOM 1525 C CA . ALA B 1 88 ? 5.312 -26.891 -3.504 1 78.88 88 ALA B CA 1
ATOM 1526 C C . ALA B 1 88 ? 5.469 -28.203 -4.254 1 78.88 88 ALA B C 1
ATOM 1528 O O . ALA B 1 88 ? 4.941 -28.359 -5.355 1 78.88 88 ALA B O 1
ATOM 1529 N N . PRO B 1 89 ? 6.414 -29.016 -3.762 1 69.12 89 PRO B N 1
ATOM 1530 C CA . PRO B 1 89 ? 6.641 -30.328 -4.383 1 69.12 89 PRO B CA 1
ATOM 1531 C C . PRO B 1 89 ? 5.344 -31.078 -4.641 1 69.12 89 PRO B C 1
ATOM 1533 O O . PRO B 1 89 ? 5.215 -31.766 -5.66 1 69.12 89 PRO B O 1
ATOM 1536 N N . ASN B 1 90 ? 4.484 -31 -3.752 1 58.91 90 ASN B N 1
ATOM 1537 C CA . ASN B 1 90 ? 3.234 -31.734 -3.895 1 58.91 90 ASN B CA 1
ATOM 1538 C C . ASN B 1 90 ? 2.381 -31.188 -5.031 1 58.91 90 ASN B C 1
ATOM 1540 O O . ASN B 1 90 ? 1.637 -31.922 -5.676 1 58.91 90 ASN B O 1
ATOM 1544 N N . ALA B 1 91 ? 2.371 -29.922 -5.246 1 56.94 91 ALA B N 1
ATOM 1545 C CA . ALA B 1 91 ? 1.646 -29.359 -6.379 1 56.94 91 ALA B CA 1
ATOM 1546 C C . ALA B 1 91 ? 2.195 -29.891 -7.703 1 56.94 91 ALA B C 1
ATOM 1548 O O . ALA B 1 91 ? 1.438 -30.141 -8.641 1 56.94 91 ALA B O 1
ATOM 1549 N N . ARG B 1 92 ? 3.381 -30.047 -7.801 1 58.34 92 ARG B N 1
ATOM 1550 C CA . ARG B 1 92 ? 4.078 -30.656 -8.93 1 58.34 92 ARG B CA 1
ATOM 1551 C C . ARG B 1 92 ? 3.693 -32.125 -9.094 1 58.34 92 ARG B C 1
ATOM 1553 O O . ARG B 1 92 ? 3.498 -32.594 -10.211 1 58.34 92 ARG B O 1
ATOM 1560 N N . GLN B 1 93 ? 3.691 -32.656 -7.949 1 57.88 93 GLN B N 1
ATOM 1561 C CA . GLN B 1 93 ? 3.354 -34.062 -8.016 1 57.88 93 GLN B CA 1
ATOM 1562 C C . GLN B 1 93 ? 1.913 -34.281 -8.469 1 57.88 93 GLN B C 1
ATOM 1564 O O . GLN B 1 93 ? 1.624 -35.188 -9.242 1 57.88 93 GLN B O 1
ATOM 1569 N N . ALA B 1 94 ? 1.146 -33.375 -7.996 1 54.91 94 ALA B N 1
ATOM 1570 C CA . ALA B 1 94 ? -0.259 -33.531 -8.367 1 54.91 94 ALA B CA 1
ATOM 1571 C C . ALA B 1 94 ? -0.455 -33.281 -9.867 1 54.91 94 ALA B C 1
ATOM 1573 O O . ALA B 1 94 ? -1.227 -34 -10.516 1 54.91 94 ALA B O 1
ATOM 1574 N N . THR B 1 95 ? 0.178 -32.281 -10.32 1 57.06 95 THR B N 1
ATOM 1575 C CA . THR B 1 95 ? 0.063 -32 -11.75 1 57.06 95 THR B CA 1
ATOM 1576 C C . THR B 1 95 ? 0.698 -33.125 -12.555 1 57.06 95 THR 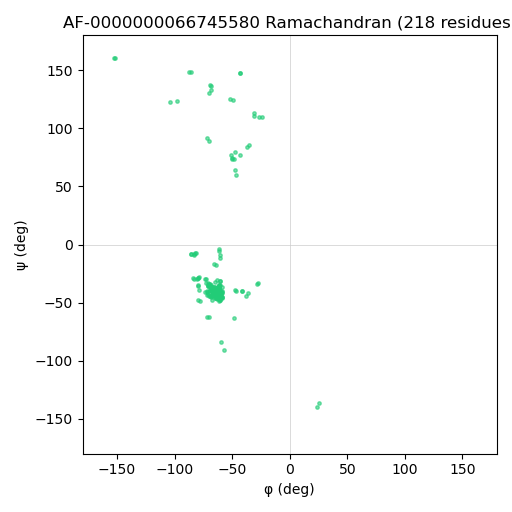B C 1
ATOM 1578 O O . THR B 1 95 ? 0.187 -33.5 -13.617 1 57.06 95 THR B O 1
ATOM 1581 N N . ARG B 1 96 ? 1.842 -33.625 -12.07 1 58.5 96 ARG B N 1
ATOM 1582 C CA . ARG B 1 96 ? 2.486 -34.781 -12.719 1 58.5 96 ARG B CA 1
ATOM 1583 C C . ARG B 1 96 ? 1.577 -36 -12.703 1 58.5 96 ARG B C 1
ATOM 1585 O O . ARG B 1 96 ? 1.494 -36.719 -13.695 1 58.5 96 ARG B O 1
ATOM 1592 N N . GLU B 1 97 ? 0.983 -36.188 -11.617 1 57.38 97 GLU B N 1
ATOM 1593 C CA . GLU B 1 97 ? 0.084 -37.344 -11.508 1 57.38 97 GLU B CA 1
ATOM 1594 C C . GLU B 1 97 ? -1.156 -37.156 -12.375 1 57.38 97 GLU B C 1
ATOM 1596 O O . GLU B 1 97 ? -1.631 -38.094 -13 1 57.38 97 GLU B O 1
ATOM 1601 N N . GLU B 1 98 ? -1.537 -35.938 -12.445 1 57.12 98 GLU B N 1
ATOM 1602 C CA . GLU B 1 98 ? -2.684 -35.656 -13.305 1 57.12 98 GLU B CA 1
ATOM 1603 C C . GLU B 1 98 ? -2.326 -35.844 -14.773 1 57.12 98 GLU B C 1
ATOM 1605 O O . GLU B 1 98 ? -3.129 -36.344 -15.555 1 57.12 98 GLU B O 1
ATOM 1610 N N . LEU B 1 99 ? -1.216 -35.469 -15.141 1 56.34 99 LEU B N 1
ATOM 1611 C CA . LEU B 1 99 ? -0.73 -35.688 -16.5 1 56.34 99 LEU B CA 1
ATOM 1612 C C . LEU B 1 99 ? -0.49 -37.156 -16.781 1 56.34 99 LEU B C 1
ATOM 1614 O O . LEU B 1 99 ? -0.79 -37.656 -17.875 1 56.34 99 LEU B O 1
ATOM 1618 N N . LEU B 1 100 ? 0.22 -37.781 -15.812 1 59.28 100 LEU B N 1
ATOM 1619 C CA . LEU B 1 100 ? 0.407 -39.219 -15.945 1 59.28 100 LEU B CA 1
ATOM 1620 C C . LEU B 1 100 ? -0.936 -39.938 -16 1 59.28 100 LEU B C 1
ATOM 1622 O O . LEU B 1 100 ? -1.109 -40.906 -16.766 1 59.28 100 LEU B O 1
ATOM 1626 N N . GLU B 1 101 ? -1.828 -39.375 -15.211 1 59.19 101 GLU B N 1
ATOM 1627 C CA . GLU B 1 101 ? -3.154 -40 -15.195 1 59.19 101 GLU B CA 1
ATOM 1628 C C . GLU B 1 101 ? -3.918 -39.688 -16.484 1 59.19 101 GLU B C 1
ATOM 1630 O O . GLU B 1 101 ? -4.633 -40.562 -17 1 59.19 101 GLU B O 1
ATOM 1635 N N . SER B 1 102 ? -3.83 -38.5 -16.938 1 55.19 102 SER B N 1
ATOM 1636 C CA . SER B 1 102 ? -4.484 -38.094 -18.188 1 55.19 102 SER B CA 1
ATOM 1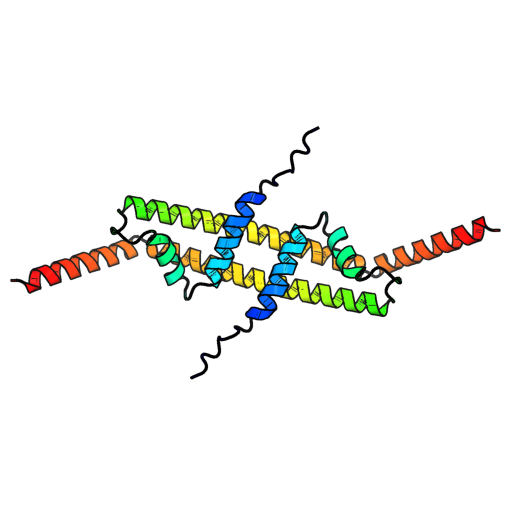637 C C . SER B 1 102 ? -3.836 -38.781 -19.375 1 55.19 102 SER B C 1
ATOM 1639 O O . SER B 1 102 ? -4.52 -39.156 -20.344 1 55.19 102 SER B O 1
ATOM 1641 N N . GLY B 1 103 ? -2.432 -38.781 -19.312 1 54.69 103 GLY B N 1
ATOM 1642 C CA . GLY B 1 103 ? -1.716 -39.531 -20.344 1 54.69 103 GLY B CA 1
ATOM 1643 C C . GLY B 1 103 ? -2.041 -41 -20.359 1 54.69 103 GLY B C 1
ATOM 1644 O O . GLY B 1 103 ? -2.049 -41.625 -21.422 1 54.69 103 GLY B O 1
ATOM 1645 N N . MET B 1 104 ? -1.993 -41.5 -19.156 1 54.12 104 MET B N 1
ATOM 1646 C CA . MET B 1 104 ? -2.365 -42.938 -19.062 1 54.12 104 MET B CA 1
ATOM 1647 C C . MET B 1 104 ? -3.787 -43.156 -19.562 1 54.12 104 MET B C 1
ATOM 1649 O O . MET B 1 104 ? -4.098 -44.219 -20.109 1 54.12 104 MET B O 1
ATOM 1653 N N . ALA B 1 105 ? -4.719 -42.281 -19.156 1 55.66 105 ALA B 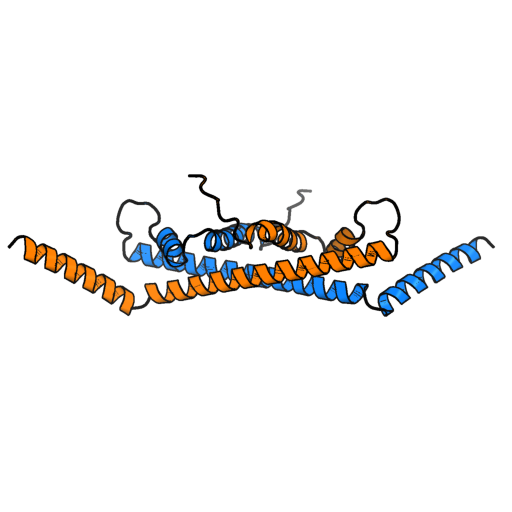N 1
ATOM 1654 C CA . ALA B 1 105 ? -6.109 -42.406 -19.578 1 55.66 105 ALA B CA 1
ATOM 1655 C C . ALA B 1 105 ? -6.219 -42.344 -21.109 1 55.66 105 ALA B C 1
ATOM 1657 O O . ALA B 1 105 ? -7.062 -43.031 -21.688 1 55.66 105 ALA B O 1
ATOM 1658 N N . ASP B 1 106 ? -5.5 -41.344 -21.625 1 52.53 106 ASP B N 1
ATOM 1659 C CA . ASP B 1 106 ? -5.496 -41.312 -23.078 1 52.53 106 ASP B CA 1
ATOM 1660 C C . ASP B 1 106 ? -4.945 -42.625 -23.672 1 52.53 106 ASP B C 1
ATOM 1662 O O . ASP B 1 106 ? -5.41 -43.062 -24.719 1 52.53 106 ASP B O 1
ATOM 1666 N N . THR B 1 107 ? -3.844 -43.094 -23.109 1 51.66 107 THR B N 1
ATOM 1667 C CA . THR B 1 107 ? -3.289 -44.344 -23.641 1 51.66 107 THR B CA 1
ATOM 1668 C C . THR B 1 107 ? -4.242 -45.5 -23.406 1 51.66 107 THR B C 1
ATOM 1670 O O . THR B 1 107 ? -4.199 -46.5 -24.125 1 51.66 107 THR B O 1
ATOM 1673 N N . LEU B 1 108 ? -5.012 -45.5 -22.328 1 48.62 108 LEU B N 1
ATOM 1674 C CA . LEU B 1 108 ? -5.996 -46.562 -22.188 1 48.62 108 LEU B CA 1
ATOM 1675 C C . LEU B 1 108 ? -7.168 -46.344 -23.141 1 48.62 108 LEU B C 1
ATOM 1677 O O . LEU B 1 108 ? -7.918 -47.281 -23.422 1 48.62 108 LEU B O 1
ATOM 1681 N N . ALA B 1 109 ? -7.535 -45.25 -23.5 1 54.22 109 ALA B N 1
ATOM 1682 C CA . ALA B 1 109 ? -8.562 -44.938 -24.484 1 54.22 109 ALA B CA 1
ATOM 1683 C C . ALA B 1 109 ? -8.383 -45.75 -25.766 1 54.22 109 ALA B C 1
ATOM 1685 O O . ALA B 1 109 ? -9.359 -46.062 -26.438 1 54.22 109 ALA B O 1
ATOM 1686 N N . VAL B 1 110 ? -7.367 -45.656 -26.531 1 52.62 110 VAL B N 1
ATOM 1687 C CA . VAL B 1 110 ? -7.117 -46.094 -27.906 1 52.62 110 VAL B CA 1
ATOM 1688 C C . VAL B 1 110 ? -6.715 -47.562 -27.922 1 52.62 110 VAL B C 1
ATOM 1690 O O . VAL B 1 110 ? -6.578 -48.188 -28.984 1 52.62 110 VAL B O 1
ATOM 1693 N N . SER B 1 111 ? -6.473 -48.25 -26.797 1 40.03 111 SER B N 1
ATOM 1694 C CA . SER B 1 111 ? -6.383 -49.688 -27 1 40.03 111 SER B CA 1
ATOM 1695 C C . SER B 1 111 ? -7.77 -50.344 -27.062 1 40.03 111 SER B C 1
ATOM 1697 O O . SER B 1 111 ? -8.695 -49.875 -26.375 1 40.03 111 SER B O 1
#

Foldseek 3Di:
DPPPPPCPPCNPLVVLLVVLVVQCVVDPHNVRSLVCQQCPDPDDDDDPVSNVVSVVVVVVSVVSNVVVVVVVVVVVVVVVVVVCVCPDPVVVVVVVVVCVVVVVVVVVVVD/DPPPVPCPPCNVLVVLLVVLVVQCVVDPHNVRSLVCQQCPDPDDDDDPVSNVVSVVVVVVSVVSNVVVVVVVVVVVVVVVVVVCVCPDPVVVVVVVVVCVVVVVVVVVVPD

Nearest PDB structures (foldseek):
  6dkm-assembly2_D  TM=5.019E-01  e=7.791E+00  synthetic construct
  5goe-assembly1_A  TM=4.547E-01  e=7.889E+00  Homo sapiens

Organism: Zea mays (NCBI:txid4577)